Protein AF-A0A3N0XTC2-F1 (afdb_monomer)

pLDDT: mean 88.32, std 14.5, range [31.89, 98.81]

Sequence (341 aa):
MAGGERVAHLMRQLASAAFKAAIDFAKKGHFDVYVAVGGGSVIDTCKAADLYASHPEAEFLDFVNAPIGKGKPITATLKPLIAGIANRALKPTLGMVDPLHTLHMPSRVAANSGFDVLCHALESFTALPYNLRSPCPPNPINRPAYQGSNPISDVWARHALKIVAKFLKRAVCDAGDVEARSSMHLASVFAGIGFGNAGVHLCHGMSYPIAGNVKTHRAKGYNVEHPIVPHGLSVVLTSPAVFTFTANMCPERHLEAAQILGTDVRNVKKEDAGRVLADTLRSFLYDLEVEDGLSAIGYTKEDIPSLVKGTIPQERVTKLSPRAHTEEDLTALFAASMKLY

Foldseek 3Di:
DFQQVVLVLLCLQPDPPLLVVLLVCLLPPVDQEFEFDDDPSSQSSRLSNQQCSQVVPDDPQDCHDPPRGVVHDRDGQTHAYAGDDDDPSSHHPHYDQDLVSCLPQALQSLLLLLLVLLQLLLQLLLWADLVNDPDDPPDPVPQDQARAHDPQLNVLSLQLLLLSLVQSLVVSVHSPPSVSSSSSSVSSVSSCRNCSHHNGADLQLLLSLLFSVQDDFDDPRDPDPDHGDRSSLSSLLLVLLLLLVQQVLPLVSLLSSLVSNPDDCPPPDSNCSSVSSSVSSLVVCVSSVRQFFSVSSPDDLVCQLVSLVSSVVSCVHHSRRNDDDDSVSSSVSNVCSRGSD

Secondary structure (DSSP, 8-state):
--SHHHHHHHHHHS-HHHHHHHHHHHHHHT-S-EE--SSHHHHHHHHHHHHHHS-TT--TTSSSPTTTS------SPPPPEES--S-GGG--SB----GGGGTTS-HHHHHHHHHHHHHHHHHHHHS-BGGG-SSPPSSGGG--S---B-HHHHHHHHHHHHHHHHHHHHHHH-TT-HHHHHHHHHHHHHHHHHHHHH---HHHHHHHHHHHT-SS-B-TT---SS-B--HHHHHHTTHHHHHHHHGGGSHHHHHHHHHHTT---TT--GGGHHHHHHHHHHHHHHHTT--SHHHHTT--GGGHHHHHHHHTT-HHHHTT-SS---HHHHHHHHHHTS---

Nearest PDB structures (foldseek):
  3ox4-assembly2_C  TM=8.319E-01  e=1.041E-17  Zymomonas mobilis
  3bfj-assembly1_A  TM=8.621E-01  e=1.213E-16  Klebsiella pneumoniae
  7qnf-assembly1_AAA  TM=8.381E-01  e=5.085E-17  Escherichia coli str. K-12 substr. MG1655
  7qlq-assembly1_BBB  TM=8.303E-01  e=1.923E-16  Escherichia coli str. K-12 substr. MG1655
  7qni-assembly1_AAA  TM=7.431E-01  e=1.277E-16  Escherichia coli str. K-12 substr. MG1655

Structure (mmCIF, N/CA/C/O backbone):
data_AF-A0A3N0XTC2-F1
#
_entry.id   AF-A0A3N0XTC2-F1
#
loop_
_atom_site.group_PDB
_atom_site.id
_atom_site.type_symbol
_atom_site.label_atom_id
_atom_site.label_alt_id
_atom_site.label_comp_id
_atom_site.label_asym_id
_atom_site.label_entity_id
_atom_site.label_seq_id
_atom_site.pdbx_PDB_ins_code
_atom_site.Cartn_x
_atom_site.Cartn_y
_atom_site.Cartn_z
_atom_site.occupancy
_atom_site.B_iso_or_equiv
_atom_site.auth_seq_id
_atom_site.auth_comp_id
_atom_site.auth_asym_id
_atom_site.auth_atom_id
_atom_site.pdbx_PDB_model_num
ATOM 1 N N . MET A 1 1 ? 9.135 10.737 -13.048 1.00 32.22 1 MET A N 1
ATOM 2 C CA . MET A 1 1 ? 9.782 10.819 -11.719 1.00 32.22 1 MET A CA 1
ATOM 3 C C . MET A 1 1 ? 9.182 9.878 -10.652 1.00 32.22 1 MET A C 1
ATOM 5 O O . MET A 1 1 ? 9.319 10.172 -9.479 1.00 32.22 1 MET A O 1
ATOM 9 N N . ALA A 1 2 ? 8.532 8.750 -10.988 1.00 32.31 2 ALA A N 1
ATOM 10 C CA . ALA A 1 2 ? 7.788 7.948 -9.992 1.00 32.31 2 ALA A CA 1
ATOM 11 C C . ALA A 1 2 ? 8.485 6.645 -9.509 1.00 32.31 2 ALA A C 1
ATOM 13 O O . ALA A 1 2 ? 7.951 5.965 -8.637 1.00 32.31 2 ALA A O 1
ATOM 14 N N . GLY A 1 3 ? 9.669 6.305 -10.047 1.00 31.89 3 GLY A N 1
ATOM 15 C CA . GLY A 1 3 ? 10.319 5.001 -9.826 1.00 31.89 3 GLY A CA 1
ATOM 16 C C . GLY A 1 3 ? 11.465 4.994 -8.806 1.00 31.89 3 GLY A C 1
ATOM 17 O O . GLY A 1 3 ? 11.785 3.941 -8.276 1.00 31.89 3 GLY A O 1
ATOM 18 N N . GLY A 1 4 ? 12.068 6.146 -8.489 1.00 32.25 4 GLY A N 1
ATOM 19 C CA . GLY A 1 4 ? 13.319 6.204 -7.712 1.00 32.25 4 GLY A CA 1
ATOM 20 C C . GLY A 1 4 ? 13.200 5.856 -6.220 1.00 32.25 4 GLY A C 1
ATOM 21 O O . GLY A 1 4 ? 14.167 5.389 -5.630 1.00 32.25 4 GLY A O 1
ATOM 22 N N . GLU A 1 5 ? 12.031 6.044 -5.596 1.00 38.44 5 GLU A N 1
ATOM 23 C CA . GLU A 1 5 ? 11.844 5.830 -4.144 1.00 38.44 5 GLU A CA 1
ATOM 24 C C . GLU A 1 5 ? 11.330 4.437 -3.766 1.00 38.44 5 GLU A C 1
ATOM 26 O O . GLU A 1 5 ? 11.765 3.910 -2.744 1.00 38.44 5 GLU A O 1
ATOM 31 N N . ARG A 1 6 ? 10.476 3.800 -4.594 1.00 40.25 6 ARG A N 1
ATOM 32 C CA . ARG A 1 6 ? 10.192 2.357 -4.422 1.00 40.25 6 ARG A CA 1
ATOM 33 C C . ARG A 1 6 ? 11.493 1.576 -4.541 1.00 40.25 6 ARG A C 1
ATOM 35 O O . ARG A 1 6 ? 11.780 0.769 -3.670 1.00 40.25 6 ARG A O 1
ATOM 42 N N . VAL A 1 7 ? 12.335 1.940 -5.513 1.00 37.25 7 VAL A N 1
ATOM 43 C CA . VAL A 1 7 ? 13.697 1.417 -5.640 1.00 37.25 7 VAL A CA 1
ATOM 44 C C . VAL A 1 7 ? 14.509 1.693 -4.368 1.00 37.25 7 VAL A C 1
ATOM 46 O O . VAL A 1 7 ? 14.999 0.745 -3.785 1.00 37.25 7 VAL A O 1
ATOM 49 N N . ALA A 1 8 ? 14.587 2.919 -3.836 1.00 38.81 8 ALA A N 1
ATOM 50 C CA . ALA A 1 8 ? 15.372 3.212 -2.622 1.00 38.81 8 ALA A CA 1
ATOM 51 C C . ALA A 1 8 ? 14.984 2.397 -1.368 1.00 38.81 8 ALA A C 1
ATOM 53 O O . ALA A 1 8 ? 15.846 2.084 -0.544 1.00 38.81 8 ALA A O 1
ATOM 54 N N . HIS A 1 9 ? 13.697 2.079 -1.204 1.00 43.53 9 HIS A N 1
ATOM 55 C CA . HIS A 1 9 ? 13.206 1.274 -0.087 1.00 43.53 9 HIS A CA 1
ATOM 56 C C . HIS A 1 9 ? 13.390 -0.230 -0.335 1.00 43.53 9 HIS A C 1
ATOM 58 O O . HIS A 1 9 ? 13.896 -0.945 0.533 1.00 43.53 9 HIS A O 1
ATOM 64 N N . LEU A 1 10 ? 13.085 -0.693 -1.552 1.00 41.22 10 LEU A N 1
ATOM 65 C CA . LEU A 1 10 ? 13.326 -2.071 -1.970 1.00 41.22 10 LEU A CA 1
ATOM 66 C C . LEU A 1 10 ? 14.827 -2.413 -1.938 1.00 41.22 10 LEU A C 1
ATOM 68 O O . LEU A 1 10 ? 15.192 -3.514 -1.555 1.00 41.22 10 LEU A O 1
ATOM 72 N N . MET A 1 11 ? 15.701 -1.440 -2.212 1.00 41.16 11 MET A N 1
ATOM 73 C CA . MET A 1 11 ? 17.163 -1.540 -2.102 1.00 41.16 11 MET A CA 1
ATOM 74 C C . MET A 1 11 ? 17.660 -1.765 -0.663 1.00 41.16 11 MET A C 1
ATOM 76 O O . MET A 1 11 ? 18.790 -2.224 -0.482 1.00 41.16 11 MET A O 1
ATOM 80 N N . ARG A 1 12 ? 16.848 -1.451 0.362 1.00 43.34 12 ARG A N 1
ATOM 81 C CA . ARG A 1 12 ? 17.159 -1.749 1.774 1.00 43.34 12 ARG A CA 1
ATOM 82 C C . ARG A 1 12 ? 16.597 -3.094 2.229 1.00 43.34 12 ARG A C 1
ATOM 84 O O . ARG A 1 12 ? 17.280 -3.788 2.969 1.00 43.34 12 ARG A O 1
ATOM 91 N N . GLN A 1 13 ? 15.388 -3.460 1.795 1.00 43.06 13 GLN A N 1
ATOM 92 C CA . GLN A 1 13 ? 14.740 -4.714 2.210 1.00 43.06 13 GLN A CA 1
ATOM 93 C C . GLN A 1 13 ? 15.135 -5.935 1.368 1.00 43.06 13 GLN A C 1
ATOM 95 O O . GLN A 1 13 ? 15.165 -7.050 1.874 1.00 43.06 13 GLN A O 1
ATOM 100 N N . LEU A 1 14 ? 15.442 -5.738 0.088 1.00 41.81 14 LEU A N 1
ATOM 101 C CA . LEU A 1 14 ? 15.824 -6.780 -0.856 1.00 41.81 14 LEU A CA 1
ATOM 102 C C . LEU A 1 14 ? 17.132 -6.372 -1.527 1.00 41.81 14 LEU A C 1
ATOM 104 O O . LEU A 1 14 ? 17.170 -5.814 -2.617 1.00 41.81 14 LEU A O 1
ATOM 108 N N . ALA A 1 15 ? 18.212 -6.689 -0.816 1.00 52.22 15 ALA A N 1
ATOM 109 C CA . ALA A 1 15 ? 19.534 -6.950 -1.358 1.00 52.22 15 ALA A CA 1
ATOM 110 C C . ALA A 1 15 ? 20.074 -5.893 -2.339 1.00 52.22 15 ALA A C 1
ATOM 112 O O . ALA A 1 15 ? 19.990 -6.040 -3.561 1.00 52.22 15 ALA A O 1
ATOM 113 N N . SER A 1 16 ? 20.823 -4.925 -1.799 1.00 62.09 16 SER A N 1
ATOM 114 C CA . SER A 1 16 ? 21.813 -4.178 -2.587 1.00 62.09 16 SER A CA 1
ATOM 115 C C . SER A 1 16 ? 22.682 -5.118 -3.442 1.00 62.09 16 SER A C 1
ATOM 117 O O . SER A 1 16 ? 23.048 -4.758 -4.554 1.00 62.09 16 SER A O 1
ATOM 119 N N . ALA A 1 17 ? 22.935 -6.348 -2.976 1.00 68.81 17 ALA A N 1
ATOM 120 C CA . ALA A 1 17 ? 23.615 -7.399 -3.728 1.00 68.81 17 ALA A CA 1
ATOM 121 C C . ALA A 1 17 ? 22.805 -7.949 -4.919 1.00 68.81 17 ALA A C 1
ATOM 123 O O . ALA A 1 17 ? 23.367 -8.071 -5.999 1.00 68.81 17 ALA A O 1
ATOM 124 N N . ALA A 1 18 ? 21.508 -8.247 -4.770 1.00 77.69 18 ALA A N 1
ATOM 125 C CA . ALA A 1 18 ? 20.699 -8.801 -5.864 1.00 77.69 18 ALA A CA 1
ATOM 126 C C . ALA A 1 18 ? 20.434 -7.754 -6.951 1.00 77.69 18 ALA A C 1
ATOM 128 O O . ALA A 1 18 ? 20.540 -8.055 -8.137 1.00 77.69 18 ALA A O 1
ATOM 129 N N . PHE A 1 19 ? 20.166 -6.505 -6.551 1.00 79.19 19 PHE A N 1
ATOM 130 C CA . PHE A 1 19 ? 20.047 -5.390 -7.489 1.00 79.19 19 PHE A CA 1
ATOM 131 C C . PHE A 1 19 ? 21.343 -5.154 -8.259 1.00 79.19 19 PHE A C 1
ATOM 133 O O . PHE A 1 19 ? 21.307 -5.070 -9.483 1.00 79.19 19 PHE A O 1
ATOM 140 N N . LYS A 1 20 ? 22.487 -5.088 -7.565 1.00 83.62 20 LYS A N 1
ATOM 141 C CA . LYS A 1 20 ? 23.793 -4.935 -8.222 1.00 83.62 20 LYS A CA 1
ATOM 142 C C . LYS A 1 20 ? 24.103 -6.115 -9.137 1.00 83.62 20 LYS A C 1
ATOM 144 O O . LYS A 1 20 ? 24.459 -5.887 -10.281 1.00 83.62 20 LYS A O 1
ATOM 149 N N . ALA A 1 21 ? 23.869 -7.349 -8.692 1.00 89.19 21 ALA A N 1
ATOM 150 C CA . ALA A 1 21 ? 24.085 -8.538 -9.511 1.00 89.19 21 ALA A CA 1
ATOM 151 C C . ALA A 1 21 ? 23.231 -8.529 -10.790 1.00 89.19 21 ALA A C 1
ATOM 153 O O . ALA A 1 21 ? 23.744 -8.823 -11.867 1.00 89.19 21 ALA A O 1
ATOM 154 N N . ALA A 1 22 ? 21.952 -8.147 -10.695 1.00 91.00 22 ALA A N 1
ATOM 155 C CA . ALA A 1 22 ? 21.074 -8.023 -11.856 1.00 91.00 22 ALA A CA 1
ATOM 156 C C . ALA A 1 22 ? 21.531 -6.910 -12.813 1.00 91.00 22 ALA A C 1
ATOM 158 O O . ALA A 1 22 ? 21.536 -7.110 -14.027 1.00 91.00 22 ALA A O 1
ATOM 159 N N . ILE A 1 23 ? 21.953 -5.760 -12.277 1.00 89.94 23 ILE A N 1
ATOM 160 C CA . ILE A 1 23 ? 22.515 -4.651 -13.059 1.00 89.94 23 ILE A CA 1
ATOM 161 C C . ILE A 1 23 ? 23.805 -5.080 -13.765 1.00 89.94 23 ILE A C 1
ATOM 163 O O . ILE A 1 23 ? 23.942 -4.863 -14.965 1.00 89.94 23 ILE A O 1
ATOM 167 N N . ASP A 1 24 ? 24.733 -5.713 -13.050 1.00 91.12 24 ASP A N 1
ATOM 168 C CA . ASP A 1 24 ? 26.018 -6.156 -13.591 1.00 91.12 24 ASP A CA 1
ATOM 169 C C . ASP A 1 24 ? 25.827 -7.222 -14.673 1.00 91.12 24 ASP A C 1
ATOM 171 O O . ASP A 1 24 ? 26.495 -7.191 -15.708 1.00 91.12 24 ASP A O 1
ATOM 175 N N . PHE A 1 25 ? 24.889 -8.147 -14.461 1.00 93.69 25 PHE A N 1
ATOM 176 C CA . PHE A 1 25 ? 24.485 -9.126 -15.465 1.00 93.69 25 PHE A CA 1
ATOM 177 C C . PHE A 1 25 ? 23.913 -8.441 -16.714 1.00 93.69 25 PHE A C 1
ATOM 179 O O . PHE A 1 25 ? 24.347 -8.727 -17.830 1.00 93.69 25 PHE A O 1
ATOM 186 N N . ALA A 1 26 ? 22.993 -7.490 -16.533 1.00 93.56 26 ALA A N 1
ATOM 187 C CA . ALA A 1 26 ? 22.368 -6.754 -17.627 1.00 93.56 26 ALA A CA 1
ATOM 188 C C . ALA A 1 26 ? 23.363 -5.900 -18.425 1.00 93.56 26 ALA A C 1
ATOM 190 O O . ALA A 1 26 ? 23.298 -5.894 -19.653 1.00 93.56 26 ALA A O 1
ATOM 191 N N . LYS A 1 27 ? 24.314 -5.236 -17.751 1.00 90.75 27 LYS A N 1
ATOM 192 C CA . LYS A 1 27 ? 25.390 -4.462 -18.393 1.00 90.75 27 LYS A CA 1
ATOM 193 C C . LYS A 1 27 ? 26.288 -5.339 -19.273 1.00 90.75 27 LYS A C 1
ATOM 195 O O . LYS A 1 27 ? 26.705 -4.888 -20.333 1.00 90.75 27 LYS A O 1
ATOM 200 N N . LYS A 1 28 ? 26.577 -6.578 -18.854 1.00 91.44 28 LYS A N 1
ATOM 201 C CA . LYS A 1 28 ? 27.445 -7.518 -19.593 1.00 91.44 28 LYS A CA 1
ATOM 202 C C . LYS A 1 28 ? 26.745 -8.216 -20.758 1.00 91.44 28 LYS A C 1
ATOM 204 O O . LYS A 1 28 ? 27.401 -8.574 -21.729 1.00 91.44 28 LYS A O 1
ATOM 209 N N . GLY A 1 29 ? 25.444 -8.468 -20.634 1.00 88.50 29 GLY A N 1
ATOM 210 C CA . GLY A 1 29 ? 24.711 -9.317 -21.574 1.00 88.50 29 GLY A CA 1
ATOM 211 C C . GLY A 1 29 ? 24.232 -8.630 -22.853 1.00 88.50 29 GLY A C 1
ATOM 212 O O . GLY A 1 29 ? 23.814 -9.333 -23.764 1.00 88.50 29 GLY A O 1
ATOM 213 N N . HIS A 1 30 ? 24.284 -7.293 -22.932 1.00 84.56 30 HIS A N 1
ATOM 214 C CA . HIS A 1 30 ? 23.822 -6.508 -24.090 1.00 84.56 30 HIS A CA 1
ATOM 215 C C . HIS A 1 30 ? 22.430 -6.929 -24.607 1.00 84.56 30 HIS A C 1
ATOM 217 O O . HIS A 1 30 ? 22.230 -7.123 -25.802 1.00 84.56 30 HIS A O 1
ATOM 223 N N . PHE A 1 31 ? 21.465 -7.090 -23.699 1.00 93.31 31 PHE A N 1
ATOM 224 C CA . PHE A 1 31 ? 20.130 -7.584 -24.034 1.00 93.31 31 PHE A CA 1
ATOM 225 C C . PHE A 1 31 ? 19.293 -6.571 -24.830 1.00 93.31 31 PHE A C 1
ATOM 227 O O . PHE A 1 31 ? 19.326 -5.364 -24.575 1.00 93.31 31 PHE A O 1
ATOM 234 N N . ASP A 1 32 ? 18.474 -7.083 -25.750 1.00 91.88 32 ASP A N 1
ATOM 235 C CA . ASP A 1 32 ? 17.548 -6.273 -26.550 1.00 91.88 32 ASP A CA 1
ATOM 236 C C . ASP A 1 32 ? 16.182 -6.071 -25.884 1.00 91.88 32 ASP A C 1
ATOM 238 O O . ASP A 1 32 ? 15.500 -5.090 -26.175 1.00 91.88 32 ASP A O 1
ATOM 242 N N . VAL A 1 33 ? 15.774 -6.989 -25.001 1.00 89.75 33 VAL A N 1
ATOM 243 C CA . VAL A 1 33 ? 14.467 -6.997 -24.325 1.00 89.75 33 VAL A CA 1
ATOM 244 C C . VAL A 1 33 ? 14.617 -7.529 -22.901 1.00 89.75 33 VAL A C 1
ATOM 246 O O . VAL A 1 33 ? 15.387 -8.457 -22.652 1.00 89.75 33 VAL A O 1
ATOM 249 N N . TYR A 1 34 ? 13.826 -6.977 -21.980 1.00 90.38 34 TYR A N 1
ATOM 250 C CA . TYR A 1 34 ? 13.737 -7.416 -20.590 1.00 90.38 34 TYR A CA 1
ATOM 251 C C . TYR A 1 34 ? 12.332 -7.948 -20.267 1.00 90.38 34 TYR A C 1
ATOM 253 O O . TYR A 1 34 ? 11.316 -7.358 -20.647 1.00 90.38 34 TYR A O 1
ATOM 261 N N . VAL A 1 35 ? 12.261 -9.057 -19.526 1.00 87.88 35 VAL A N 1
ATOM 262 C CA . VAL A 1 35 ? 10.999 -9.683 -19.105 1.00 87.88 35 VAL A CA 1
ATOM 263 C C . VAL A 1 35 ? 11.033 -9.918 -17.599 1.00 87.88 35 VAL A C 1
ATOM 265 O O . VAL A 1 35 ? 11.883 -10.655 -17.102 1.00 87.88 35 VAL A O 1
ATOM 268 N N . ALA A 1 36 ? 10.103 -9.300 -16.869 1.00 87.50 36 ALA A N 1
ATOM 269 C CA . ALA A 1 36 ? 9.961 -9.502 -15.433 1.00 87.50 36 ALA A CA 1
ATOM 270 C C . ALA A 1 36 ? 8.821 -10.485 -15.138 1.00 87.50 36 ALA A C 1
ATOM 272 O O . ALA A 1 36 ? 7.655 -10.175 -15.377 1.00 87.50 36 ALA A O 1
ATOM 273 N N . VAL A 1 37 ? 9.154 -11.647 -14.571 1.00 86.38 37 VAL A N 1
ATOM 274 C CA . VAL A 1 37 ? 8.177 -12.674 -14.175 1.00 86.38 37 VAL A CA 1
ATOM 275 C C . VAL A 1 37 ? 8.174 -12.808 -12.656 1.00 86.38 37 VAL A C 1
ATOM 277 O O . VAL A 1 37 ? 9.060 -13.428 -12.073 1.00 86.38 37 VAL A O 1
ATOM 280 N N . GLY A 1 38 ? 7.195 -12.193 -11.995 1.00 84.31 38 GLY A N 1
ATOM 281 C CA . GLY A 1 38 ? 7.057 -12.241 -10.541 1.00 84.31 38 GLY A CA 1
ATOM 282 C C . GLY A 1 38 ? 6.301 -11.044 -9.971 1.00 84.31 38 GLY A C 1
ATOM 283 O O . GLY A 1 38 ? 5.650 -10.296 -10.696 1.00 84.31 38 GLY A O 1
ATOM 284 N N . GLY A 1 39 ? 6.387 -10.870 -8.650 1.00 81.44 39 GLY A N 1
ATOM 285 C CA . GLY A 1 39 ? 5.780 -9.738 -7.945 1.00 81.44 39 GLY A CA 1
ATOM 286 C C . GLY A 1 39 ? 6.550 -8.421 -8.113 1.00 81.44 39 GLY A C 1
ATOM 287 O O . GLY A 1 39 ? 7.538 -8.339 -8.845 1.00 81.44 39 GLY A O 1
ATOM 288 N N . GLY A 1 40 ? 6.124 -7.394 -7.368 1.00 80.88 40 GLY A N 1
ATOM 289 C CA . GLY A 1 40 ? 6.688 -6.039 -7.442 1.00 80.88 40 GLY A CA 1
ATOM 290 C C . GLY A 1 40 ? 8.213 -5.990 -7.330 1.00 80.88 40 GLY A C 1
ATOM 291 O O . GLY A 1 40 ? 8.850 -5.294 -8.111 1.00 80.88 40 GLY A O 1
ATOM 292 N N . SER A 1 41 ? 8.809 -6.805 -6.456 1.00 81.31 41 SER A N 1
ATOM 293 C CA . SER A 1 41 ? 10.261 -6.820 -6.279 1.00 81.31 41 SER A CA 1
ATOM 294 C C . SER A 1 41 ? 11.031 -7.266 -7.521 1.00 81.31 41 SER A C 1
ATOM 296 O O . SER A 1 41 ? 11.992 -6.611 -7.909 1.00 81.31 41 SER A O 1
ATOM 298 N N . VAL A 1 42 ? 10.594 -8.351 -8.172 1.00 85.69 42 VAL A N 1
ATOM 299 C CA . VAL A 1 42 ? 11.215 -8.848 -9.416 1.00 85.69 42 VAL A CA 1
ATOM 300 C C . VAL A 1 42 ? 11.106 -7.791 -10.506 1.00 85.69 42 VAL A C 1
ATOM 302 O O . VAL A 1 42 ? 12.058 -7.522 -11.238 1.00 85.69 42 VAL A O 1
ATOM 305 N N . ILE A 1 43 ? 9.933 -7.169 -10.580 1.00 84.62 43 ILE A N 1
ATOM 306 C CA . ILE A 1 43 ? 9.634 -6.126 -11.541 1.00 84.62 43 ILE A CA 1
ATOM 307 C C . ILE A 1 43 ? 10.542 -4.903 -11.325 1.00 84.62 43 ILE A C 1
ATOM 309 O O . ILE A 1 43 ? 11.188 -4.471 -12.279 1.00 84.62 43 ILE A O 1
ATOM 313 N N . ASP A 1 44 ? 10.656 -4.386 -10.100 1.00 82.12 44 ASP A N 1
ATOM 314 C CA . ASP A 1 44 ? 11.541 -3.267 -9.739 1.00 82.12 44 ASP A CA 1
ATOM 315 C C . ASP A 1 44 ? 13.023 -3.589 -10.017 1.00 82.12 44 ASP A C 1
ATOM 317 O O . ASP A 1 44 ? 13.744 -2.749 -10.564 1.00 82.12 44 ASP A O 1
ATOM 321 N N . THR A 1 45 ? 13.486 -4.806 -9.702 1.00 87.31 45 THR A N 1
ATOM 322 C CA . THR A 1 45 ? 14.859 -5.250 -10.003 1.00 87.31 45 THR A CA 1
ATOM 323 C C . THR A 1 45 ? 15.133 -5.278 -11.502 1.00 87.31 45 THR A C 1
ATOM 325 O O . THR A 1 45 ? 16.156 -4.757 -11.944 1.00 87.31 45 THR A O 1
ATOM 328 N N . CYS A 1 46 ? 14.210 -5.819 -12.297 1.00 89.06 46 CYS A N 1
ATOM 329 C CA . CYS A 1 46 ? 14.342 -5.865 -13.752 1.00 89.06 46 CYS A CA 1
ATOM 330 C C . CYS A 1 46 ? 14.418 -4.453 -14.360 1.00 89.06 46 CYS A C 1
ATOM 332 O O . CYS A 1 46 ? 15.237 -4.190 -15.237 1.00 89.06 46 CYS A O 1
ATOM 334 N N . LYS A 1 47 ? 13.642 -3.505 -13.820 1.00 82.75 47 LYS A N 1
ATOM 335 C CA . LYS A 1 47 ? 13.687 -2.095 -14.243 1.00 82.75 47 LYS A CA 1
ATOM 336 C C . LYS A 1 47 ? 15.010 -1.432 -13.938 1.00 82.75 47 LYS A C 1
ATOM 338 O O . LYS A 1 47 ? 15.505 -0.665 -14.753 1.00 82.75 47 LYS A O 1
ATOM 343 N N . ALA A 1 48 ? 15.548 -1.673 -12.745 1.00 86.00 48 ALA A N 1
ATOM 344 C CA . ALA A 1 48 ? 16.852 -1.143 -12.390 1.00 86.00 48 ALA A CA 1
ATOM 345 C C . ALA A 1 48 ? 17.928 -1.731 -13.309 1.00 86.00 48 ALA A C 1
ATOM 347 O O . ALA A 1 48 ? 18.762 -0.984 -13.809 1.00 86.00 48 ALA A O 1
ATOM 348 N N . ALA A 1 49 ? 17.871 -3.033 -13.592 1.00 90.69 49 ALA A N 1
ATOM 349 C CA . ALA A 1 49 ? 18.798 -3.683 -14.507 1.00 90.69 49 ALA A CA 1
ATOM 350 C C . ALA A 1 49 ? 18.790 -3.035 -15.906 1.00 90.69 49 ALA A C 1
ATOM 352 O O . ALA A 1 49 ? 19.850 -2.651 -16.392 1.00 90.69 49 ALA A O 1
ATOM 353 N N . ASP A 1 50 ? 17.613 -2.819 -16.503 1.00 91.00 50 ASP A N 1
ATOM 354 C CA . ASP A 1 50 ? 17.453 -2.109 -17.785 1.00 91.00 50 ASP A CA 1
ATOM 355 C C . ASP A 1 50 ? 17.922 -0.642 -17.710 1.00 91.00 50 ASP A C 1
ATOM 357 O O . ASP A 1 50 ? 18.720 -0.183 -18.531 1.00 91.00 50 ASP A O 1
ATOM 361 N N . LEU A 1 51 ? 17.513 0.087 -16.665 1.00 89.19 51 LEU A N 1
ATOM 362 C CA . LEU A 1 51 ? 17.901 1.483 -16.453 1.00 89.19 51 LEU A CA 1
ATOM 363 C C . LEU A 1 51 ? 19.423 1.659 -16.422 1.00 89.19 51 LEU A C 1
ATOM 365 O O . LEU A 1 51 ? 19.951 2.543 -17.098 1.00 89.19 51 LEU A O 1
ATOM 369 N N . TYR A 1 52 ? 20.121 0.827 -15.651 1.00 89.44 52 TYR A N 1
ATOM 370 C CA . TYR A 1 52 ? 21.571 0.904 -15.501 1.00 89.44 52 TYR A CA 1
ATOM 371 C C . TYR A 1 52 ? 22.333 0.278 -16.672 1.00 89.44 52 TYR A C 1
ATOM 373 O O . TYR A 1 52 ? 23.435 0.732 -16.967 1.00 89.44 52 TYR A O 1
ATOM 381 N N . ALA A 1 53 ? 21.770 -0.707 -17.376 1.00 91.19 53 ALA A N 1
ATOM 382 C CA . ALA A 1 53 ? 22.340 -1.193 -18.633 1.00 91.19 53 ALA A CA 1
ATOM 383 C C . ALA A 1 53 ? 22.272 -0.125 -19.738 1.00 91.19 53 ALA A C 1
ATOM 385 O O . ALA A 1 53 ? 23.206 0.018 -20.522 1.00 91.19 53 ALA A O 1
ATOM 386 N N . SER A 1 54 ? 21.211 0.685 -19.738 1.00 89.19 54 SER A N 1
ATOM 387 C CA . SER A 1 54 ? 21.038 1.820 -20.654 1.00 89.19 54 SER A CA 1
ATOM 388 C C . SER A 1 54 ? 21.859 3.061 -20.262 1.00 89.19 54 SER A C 1
ATOM 390 O O . SER A 1 54 ? 21.966 4.000 -21.048 1.00 89.19 54 SER A O 1
ATOM 392 N N . HIS A 1 55 ? 22.447 3.077 -19.059 1.00 90.44 55 HIS A N 1
ATOM 393 C CA . HIS A 1 55 ? 23.325 4.142 -18.561 1.00 90.44 55 HIS A CA 1
ATOM 394 C C . HIS A 1 55 ? 24.574 3.524 -17.904 1.00 90.44 55 HIS A C 1
ATOM 396 O O . HIS A 1 55 ? 24.692 3.533 -16.675 1.00 90.44 55 HIS A O 1
ATOM 402 N N . PRO A 1 56 ? 25.512 2.963 -18.690 1.00 86.12 56 PRO A N 1
ATOM 403 C CA . PRO A 1 56 ? 26.630 2.181 -18.158 1.00 86.12 56 PRO A CA 1
ATOM 404 C C . PRO A 1 56 ? 27.523 2.975 -17.194 1.00 86.12 56 PRO A C 1
ATOM 406 O O . PRO A 1 56 ? 27.987 2.403 -16.207 1.00 86.12 56 PRO A O 1
ATOM 409 N N . GLU A 1 57 ? 27.655 4.285 -17.419 1.00 88.94 57 GLU A N 1
ATOM 410 C CA . GLU A 1 57 ? 28.431 5.226 -16.595 1.00 88.94 57 GLU A CA 1
ATOM 411 C C . GLU A 1 57 ? 27.695 5.715 -15.332 1.00 88.94 57 GLU A C 1
ATOM 413 O O . GLU A 1 57 ? 28.245 6.482 -14.544 1.00 88.94 57 GLU A O 1
ATOM 418 N N . ALA A 1 58 ? 26.421 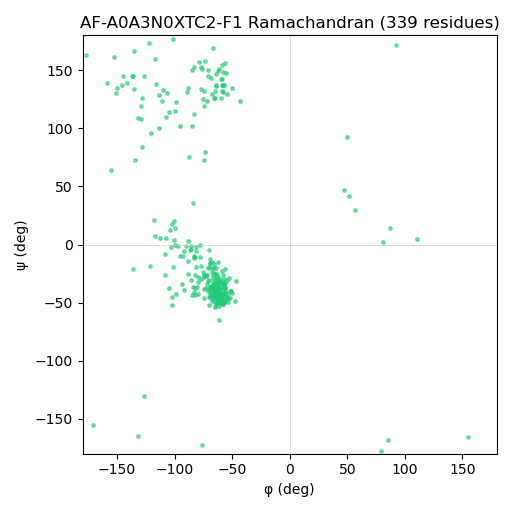5.351 -15.146 1.00 85.94 58 ALA A N 1
ATOM 419 C CA 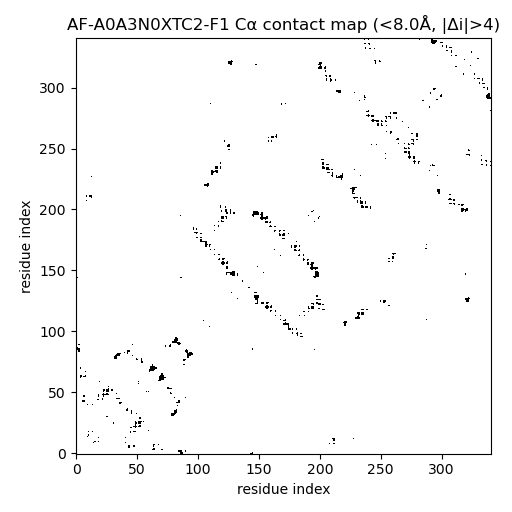. ALA A 1 58 ? 25.650 5.808 -13.996 1.00 85.94 58 ALA A CA 1
ATOM 420 C C . ALA A 1 58 ? 26.024 5.036 -12.726 1.00 85.94 58 ALA A C 1
ATOM 422 O O . ALA A 1 58 ? 26.045 3.801 -12.698 1.00 85.94 58 ALA A O 1
ATOM 423 N N . GLU A 1 59 ? 26.216 5.787 -11.643 1.00 85.81 59 GLU A N 1
ATOM 424 C CA . GLU A 1 59 ? 26.439 5.241 -10.307 1.00 85.81 59 GLU A CA 1
ATOM 425 C C . GLU A 1 59 ? 25.130 4.731 -9.695 1.00 85.81 59 GLU A C 1
ATOM 427 O O . GLU A 1 59 ? 24.046 5.268 -9.929 1.00 85.81 59 GLU A O 1
ATOM 432 N N . PHE A 1 60 ? 25.216 3.731 -8.821 1.00 80.94 60 PHE A N 1
ATOM 433 C CA . PHE A 1 60 ? 24.052 3.030 -8.261 1.00 80.94 60 PHE A CA 1
ATOM 434 C C . PHE A 1 60 ? 23.013 3.913 -7.539 1.00 80.94 60 PHE A C 1
ATOM 436 O O . PHE A 1 60 ? 21.864 3.517 -7.383 1.00 80.94 60 PHE A O 1
ATOM 443 N N . LEU A 1 61 ? 23.386 5.115 -7.095 1.00 81.19 61 LEU A N 1
ATOM 444 C CA . LEU A 1 61 ? 22.474 6.066 -6.445 1.00 81.19 61 LEU A CA 1
ATOM 445 C C . LEU A 1 61 ? 22.118 7.270 -7.331 1.00 81.19 61 LEU A C 1
ATOM 447 O O . LEU A 1 61 ? 21.445 8.193 -6.873 1.00 81.19 61 LEU A O 1
ATOM 451 N N . ASP A 1 62 ? 22.546 7.284 -8.595 1.00 81.06 62 ASP A N 1
ATOM 452 C CA . ASP A 1 62 ? 22.341 8.421 -9.494 1.00 81.06 62 ASP A CA 1
ATOM 453 C C . ASP A 1 62 ? 20.857 8.705 -9.749 1.00 81.06 62 ASP A C 1
ATOM 455 O O . ASP A 1 62 ? 20.445 9.859 -9.675 1.00 81.06 62 ASP A O 1
ATOM 459 N N . PHE A 1 63 ? 20.046 7.671 -9.991 1.00 80.06 63 PHE A N 1
ATOM 460 C CA . PHE A 1 63 ? 18.614 7.815 -10.297 1.00 80.06 63 PHE A CA 1
ATOM 461 C C . PHE A 1 63 ? 17.701 7.740 -9.067 1.00 80.06 63 PHE A C 1
ATOM 463 O O . PHE A 1 63 ? 16.488 7.933 -9.176 1.00 80.06 63 PHE A O 1
ATOM 470 N N . VAL A 1 64 ? 18.263 7.448 -7.893 1.00 71.06 64 VAL A N 1
ATOM 471 C CA . VAL A 1 64 ? 17.519 7.445 -6.631 1.00 71.06 64 VAL A CA 1
ATOM 472 C C . VAL A 1 64 ? 17.265 8.893 -6.216 1.00 71.06 64 VAL A C 1
ATOM 474 O O . VAL A 1 64 ? 18.181 9.710 -6.252 1.00 71.06 64 VAL A O 1
ATOM 477 N N . ASN A 1 65 ? 16.030 9.233 -5.839 1.00 61.78 65 ASN A N 1
ATOM 478 C CA . ASN A 1 65 ? 15.690 10.602 -5.440 1.00 61.78 65 ASN A CA 1
ATOM 479 C C . ASN A 1 65 ? 16.480 11.039 -4.194 1.00 61.78 65 ASN A C 1
ATOM 481 O O . ASN A 1 65 ? 16.789 10.232 -3.309 1.00 61.78 65 ASN A O 1
ATOM 485 N N . ALA A 1 66 ? 16.755 12.340 -4.100 1.00 54.59 66 ALA A N 1
ATOM 486 C CA . ALA A 1 66 ? 17.209 12.954 -2.858 1.00 54.59 66 ALA A CA 1
ATOM 487 C C . ALA A 1 66 ? 16.171 12.722 -1.733 1.00 54.59 66 ALA A C 1
ATOM 489 O O . ALA A 1 66 ? 14.978 12.631 -2.027 1.00 54.59 66 ALA A O 1
ATOM 490 N N . PRO A 1 67 ? 16.589 12.612 -0.458 1.00 49.41 67 PRO A N 1
ATOM 491 C CA . PRO A 1 67 ? 17.951 12.814 0.049 1.00 49.41 67 PRO A CA 1
ATOM 492 C C . PRO A 1 67 ? 18.857 11.572 -0.039 1.00 49.41 67 PRO A C 1
ATOM 494 O O . PRO A 1 67 ? 20.010 11.633 0.370 1.00 49.41 67 PRO A O 1
ATOM 497 N N . ILE A 1 68 ? 18.352 10.436 -0.533 1.00 62.78 68 ILE A N 1
ATOM 498 C CA . ILE A 1 68 ? 19.092 9.162 -0.541 1.00 62.78 68 ILE A CA 1
ATOM 499 C C . ILE A 1 68 ? 20.055 9.073 -1.735 1.00 62.78 68 ILE A C 1
ATOM 501 O O . ILE A 1 68 ? 21.145 8.521 -1.605 1.00 62.78 68 ILE A O 1
ATOM 505 N N . GLY A 1 69 ? 19.658 9.596 -2.895 1.00 69.69 69 GLY A N 1
ATOM 506 C CA . GLY A 1 69 ? 20.471 9.612 -4.109 1.00 69.69 69 GLY A CA 1
ATOM 507 C C . GLY A 1 69 ? 20.515 10.981 -4.780 1.00 69.69 69 GLY A C 1
ATOM 508 O O . GLY A 1 69 ? 20.170 11.997 -4.178 1.00 69.69 69 GLY A O 1
ATOM 509 N N . LYS A 1 70 ? 20.968 11.009 -6.038 1.00 76.12 70 LYS A N 1
ATOM 510 C CA . LYS A 1 70 ? 21.216 12.258 -6.782 1.00 76.12 70 LYS A CA 1
ATOM 511 C C . LYS A 1 70 ? 20.030 12.735 -7.626 1.00 76.12 70 LYS A C 1
ATOM 513 O O . LYS A 1 70 ? 20.082 13.843 -8.149 1.00 76.12 70 LYS A O 1
ATOM 518 N N . GLY A 1 71 ? 18.984 11.921 -7.785 1.00 71.94 71 GLY A N 1
ATOM 519 C CA . GLY A 1 71 ? 17.777 12.262 -8.542 1.00 71.94 71 GLY A CA 1
ATOM 520 C C . GLY A 1 71 ? 18.036 12.668 -9.997 1.00 71.94 71 GLY A C 1
ATOM 521 O O . GLY A 1 71 ? 17.300 13.497 -10.534 1.00 71.94 71 GLY A O 1
ATOM 522 N N . LYS A 1 72 ? 19.091 12.135 -10.631 1.00 79.12 72 LYS A N 1
ATOM 523 C CA . LYS A 1 72 ? 19.462 12.490 -12.004 1.00 79.12 72 LYS A CA 1
ATOM 524 C C . LYS A 1 72 ? 18.316 12.164 -12.975 1.00 79.12 72 LYS A C 1
ATOM 526 O O . LYS A 1 72 ? 17.642 11.141 -12.815 1.00 79.12 72 LYS A O 1
ATOM 531 N N . PRO A 1 73 ? 18.089 13.004 -14.000 1.00 76.19 73 PRO A N 1
ATOM 532 C CA . PRO A 1 73 ? 17.110 12.703 -15.032 1.00 76.19 73 PRO A CA 1
ATOM 533 C C . PRO A 1 73 ? 17.522 11.454 -15.822 1.00 76.19 73 PRO A C 1
ATOM 535 O O . PRO A 1 73 ? 18.704 11.206 -16.044 1.00 76.19 73 PRO A O 1
ATOM 538 N N . ILE A 1 74 ? 16.528 10.686 -16.268 1.00 81.69 74 ILE A N 1
ATOM 539 C CA . ILE A 1 74 ? 16.726 9.563 -17.192 1.00 81.69 74 ILE A CA 1
ATOM 540 C C . ILE A 1 74 ? 16.777 10.158 -18.599 1.00 81.69 74 ILE A C 1
ATOM 542 O O . ILE A 1 74 ? 15.773 10.707 -19.056 1.00 81.69 74 ILE A O 1
ATOM 546 N N . THR A 1 75 ? 17.941 10.102 -19.244 1.00 82.12 75 THR A N 1
ATOM 547 C CA . THR A 1 75 ? 18.188 10.751 -20.543 1.00 82.12 75 THR A CA 1
ATOM 548 C C . THR A 1 75 ? 18.300 9.760 -21.694 1.00 82.12 75 THR A C 1
ATOM 550 O O . THR A 1 75 ? 17.997 10.128 -22.827 1.00 82.12 75 THR A O 1
ATOM 553 N N . ALA A 1 76 ? 18.692 8.511 -21.429 1.00 82.88 76 ALA A N 1
ATOM 554 C CA . ALA A 1 76 ? 18.724 7.467 -22.444 1.00 82.88 76 ALA A CA 1
ATOM 555 C C . ALA A 1 76 ? 17.347 6.820 -22.644 1.00 82.88 76 ALA A C 1
ATOM 557 O O . ALA A 1 76 ? 16.517 6.752 -21.732 1.00 82.88 76 ALA A O 1
ATOM 558 N N . THR A 1 77 ? 17.129 6.308 -23.856 1.00 82.38 77 THR A N 1
ATOM 559 C CA . THR A 1 77 ? 15.976 5.456 -24.161 1.00 82.38 77 THR A CA 1
ATOM 560 C C . THR A 1 77 ? 16.222 4.074 -23.574 1.00 82.38 77 THR A C 1
ATOM 562 O O . THR A 1 77 ? 17.250 3.464 -23.859 1.00 82.38 77 THR A O 1
ATOM 565 N N . LEU A 1 78 ? 15.286 3.600 -22.756 1.00 84.88 78 LEU A N 1
ATOM 566 C CA . LEU A 1 78 ? 15.352 2.270 -22.156 1.00 84.88 78 LEU A CA 1
ATOM 567 C C . LEU A 1 78 ? 14.918 1.195 -23.151 1.00 84.88 78 LEU A C 1
ATOM 569 O O . LEU A 1 78 ? 14.202 1.483 -24.118 1.00 84.88 78 LEU A O 1
ATOM 573 N N . LYS A 1 79 ? 15.356 -0.043 -22.921 1.00 86.06 79 LYS A N 1
ATOM 574 C CA . LYS A 1 79 ? 14.977 -1.169 -23.774 1.00 86.06 79 LYS A CA 1
ATOM 575 C C . LYS A 1 79 ? 13.519 -1.574 -23.509 1.00 86.06 79 LYS A C 1
ATOM 577 O O . LYS A 1 79 ? 12.964 -1.267 -22.454 1.00 86.06 79 LYS A O 1
ATOM 582 N N . PRO A 1 80 ? 12.850 -2.246 -24.463 1.00 82.31 80 PRO A N 1
ATOM 583 C CA . PRO A 1 80 ? 11.517 -2.783 -24.231 1.00 82.31 80 PRO A CA 1
ATOM 584 C C . PRO A 1 80 ? 11.481 -3.680 -22.990 1.00 82.31 80 PRO A C 1
ATOM 586 O O . PRO A 1 80 ? 12.278 -4.610 -22.849 1.00 82.31 80 PRO A O 1
ATOM 589 N N . LEU A 1 81 ? 10.520 -3.405 -22.109 1.00 78.56 81 LEU A N 1
ATOM 590 C CA . LEU A 1 81 ? 10.326 -4.126 -20.857 1.00 78.56 81 LEU A CA 1
ATOM 591 C C . LEU A 1 81 ? 8.871 -4.582 -20.734 1.00 78.56 81 LEU A C 1
ATOM 593 O O . LEU A 1 81 ? 7.945 -3.764 -20.762 1.00 78.56 81 LEU A O 1
ATOM 597 N N . ILE A 1 82 ? 8.681 -5.880 -20.510 1.00 70.38 82 ILE A N 1
ATOM 598 C CA . ILE A 1 82 ? 7.389 -6.474 -20.147 1.00 70.38 82 ILE A CA 1
ATOM 599 C C . ILE A 1 82 ? 7.348 -6.594 -18.619 1.00 70.38 82 ILE A C 1
ATOM 601 O O . ILE A 1 82 ? 8.023 -7.451 -18.047 1.00 70.38 82 ILE A O 1
ATOM 605 N N . ALA A 1 83 ? 6.637 -5.676 -17.955 1.00 62.78 83 ALA A N 1
ATOM 606 C CA . ALA A 1 83 ? 6.562 -5.563 -16.489 1.00 62.78 83 ALA A CA 1
ATOM 607 C C . ALA A 1 83 ? 5.479 -4.538 -16.059 1.00 62.78 83 ALA A C 1
ATOM 609 O O . ALA A 1 83 ? 4.578 -4.253 -16.830 1.00 62.78 83 ALA A O 1
ATOM 610 N N . GLY A 1 84 ? 5.561 -3.922 -14.868 1.00 41.72 84 GLY A N 1
ATOM 611 C CA . GLY A 1 84 ? 4.682 -2.832 -14.381 1.00 41.72 84 GLY A CA 1
ATOM 612 C C . GLY A 1 84 ? 5.392 -1.887 -13.396 1.00 41.72 84 GLY A C 1
ATOM 613 O O . GLY A 1 84 ? 6.072 -2.375 -12.533 1.00 41.72 84 GLY A O 1
ATOM 614 N N . ILE A 1 85 ? 5.365 -0.546 -13.531 1.00 37.62 85 ILE A N 1
ATOM 615 C CA . ILE A 1 85 ? 5.669 0.480 -12.472 1.00 37.62 85 ILE A CA 1
ATOM 616 C C . ILE A 1 85 ? 5.452 1.897 -13.028 1.00 37.62 85 ILE A C 1
ATOM 618 O O . ILE A 1 85 ? 5.463 2.132 -14.238 1.00 37.62 85 ILE A O 1
ATOM 622 N N . ALA A 1 86 ? 5.354 2.850 -12.100 1.00 44.94 86 ALA A N 1
ATOM 623 C CA . ALA A 1 86 ? 5.272 4.277 -12.312 1.00 44.94 86 ALA A CA 1
ATOM 624 C C . ALA A 1 86 ? 6.661 4.938 -12.464 1.00 44.94 86 ALA A C 1
ATOM 626 O O . ALA A 1 86 ? 7.351 5.221 -11.507 1.00 44.94 86 ALA A O 1
ATOM 627 N N . ASN A 1 87 ? 7.075 5.256 -13.681 1.00 50.47 87 ASN A N 1
ATOM 628 C CA . ASN A 1 87 ? 7.806 6.465 -14.101 1.00 50.47 87 ASN A CA 1
ATOM 629 C C . ASN A 1 87 ? 7.514 6.535 -15.596 1.00 50.47 87 ASN A C 1
ATOM 631 O O . ASN A 1 87 ? 7.527 5.483 -16.211 1.00 50.47 87 ASN A O 1
ATOM 635 N N . ARG A 1 88 ? 7.245 7.698 -16.204 1.00 58.94 88 ARG A N 1
ATOM 636 C CA . ARG A 1 88 ? 6.902 7.733 -17.639 1.00 58.94 88 ARG A CA 1
ATOM 637 C C . ARG A 1 88 ? 7.940 6.996 -18.498 1.00 58.94 88 ARG A C 1
ATOM 639 O O . ARG A 1 88 ? 7.534 6.233 -19.357 1.00 58.94 88 ARG A O 1
ATOM 646 N N . ALA A 1 89 ? 9.226 7.149 -18.175 1.00 55.47 89 ALA A N 1
ATOM 647 C CA . ALA A 1 89 ? 10.326 6.449 -18.842 1.00 55.47 89 ALA A CA 1
ATOM 648 C C . ALA A 1 89 ? 10.470 4.962 -18.457 1.00 55.47 89 ALA A C 1
ATOM 650 O O . ALA A 1 89 ? 11.017 4.201 -19.232 1.00 55.47 89 ALA A O 1
ATOM 651 N N . LEU A 1 90 ? 9.976 4.543 -17.284 1.00 65.56 90 LEU A N 1
ATOM 652 C CA . LEU A 1 90 ? 10.024 3.149 -16.808 1.00 65.56 90 LEU A CA 1
ATOM 653 C C . LEU A 1 90 ? 8.662 2.456 -16.940 1.00 65.56 90 LEU A C 1
ATOM 655 O O . LEU A 1 90 ? 8.432 1.424 -16.303 1.00 65.56 90 LEU A O 1
ATOM 659 N N . LYS A 1 91 ? 7.706 3.048 -17.667 1.00 69.50 91 LYS A N 1
ATOM 660 C CA . LYS A 1 91 ? 6.437 2.378 -17.922 1.00 69.50 91 LYS A CA 1
ATOM 661 C C . LYS A 1 91 ? 6.752 1.187 -18.824 1.00 69.50 91 LYS A C 1
ATOM 663 O O . LYS A 1 91 ? 7.445 1.370 -19.820 1.00 69.50 91 LYS A O 1
ATOM 668 N N . PRO A 1 92 ? 6.284 -0.012 -18.461 1.00 68.62 92 PRO A N 1
ATOM 669 C CA . PRO A 1 92 ? 6.460 -1.167 -19.326 1.00 68.62 92 PRO A CA 1
ATOM 670 C C . PRO A 1 92 ? 5.812 -0.913 -20.689 1.00 68.62 92 PRO A C 1
ATOM 672 O O . PRO A 1 92 ? 4.836 -0.163 -20.793 1.00 68.62 92 PRO A O 1
ATOM 675 N N . THR A 1 93 ? 6.312 -1.593 -21.712 1.00 77.44 93 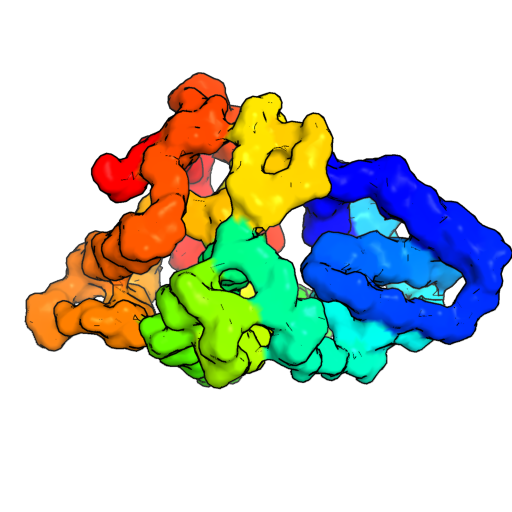THR A N 1
ATOM 676 C CA . THR A 1 93 ? 5.668 -1.627 -23.028 1.00 77.44 93 THR A CA 1
ATOM 677 C C . THR A 1 93 ? 4.360 -2.419 -22.969 1.00 77.44 93 THR A C 1
ATOM 679 O O . THR A 1 93 ? 3.377 -2.039 -23.597 1.00 77.44 93 THR A O 1
ATOM 682 N N . LEU A 1 94 ? 4.336 -3.496 -22.177 1.00 78.06 94 LEU A N 1
ATOM 683 C CA . LEU A 1 94 ? 3.194 -4.390 -22.003 1.00 78.06 94 LEU A CA 1
ATOM 684 C C . LEU A 1 94 ? 3.147 -4.909 -20.560 1.00 78.06 94 LEU A C 1
ATOM 686 O O . LEU A 1 94 ? 4.177 -5.285 -20.001 1.00 78.06 94 LEU A O 1
ATOM 690 N N . GLY A 1 95 ? 1.948 -4.951 -19.977 1.00 80.56 95 GLY A N 1
ATOM 691 C CA . GLY A 1 95 ? 1.668 -5.668 -18.735 1.00 80.56 95 GLY A CA 1
ATOM 692 C C . GLY A 1 95 ? 0.769 -6.866 -19.026 1.00 80.56 95 GLY A C 1
ATOM 693 O O . GLY A 1 95 ? -0.310 -6.690 -19.589 1.00 80.56 95 GLY A O 1
ATOM 694 N N . MET A 1 96 ? 1.209 -8.067 -18.654 1.00 82.19 96 MET A N 1
ATOM 695 C CA . MET A 1 96 ? 0.414 -9.292 -18.756 1.00 82.19 96 MET A CA 1
ATOM 696 C C . MET A 1 96 ? -0.033 -9.716 -17.362 1.00 82.19 96 MET A C 1
ATOM 698 O O . MET A 1 96 ? 0.780 -9.781 -16.442 1.00 82.19 96 MET A O 1
ATOM 702 N N . VAL A 1 97 ? -1.324 -9.995 -17.212 1.00 84.50 97 VAL A N 1
ATOM 703 C CA . VAL A 1 97 ? -1.906 -10.460 -15.952 1.00 84.50 97 VAL A CA 1
ATOM 704 C C . VAL A 1 97 ? -2.534 -11.813 -16.209 1.00 84.50 97 VAL A C 1
ATOM 706 O O . VAL A 1 97 ? -3.654 -11.903 -16.704 1.00 84.50 97 VAL A O 1
ATOM 709 N N . ASP A 1 98 ? -1.767 -12.853 -15.906 1.00 85.94 98 ASP A N 1
ATOM 710 C CA . ASP A 1 98 ? -2.210 -14.235 -16.002 1.00 85.94 98 ASP A CA 1
ATOM 711 C C . ASP A 1 98 ? -2.426 -14.797 -14.588 1.00 85.94 98 ASP A C 1
ATOM 713 O O . ASP A 1 98 ? -1.456 -15.000 -13.849 1.00 85.94 98 ASP A O 1
ATOM 717 N N . PRO A 1 99 ? -3.682 -15.042 -14.181 1.00 78.62 99 PRO A N 1
ATOM 718 C CA . PRO A 1 99 ? -3.984 -15.540 -12.847 1.00 78.62 99 PRO A CA 1
ATOM 719 C C . PRO A 1 99 ? -3.530 -16.988 -12.617 1.00 78.62 99 PRO A C 1
ATOM 721 O O . PRO A 1 99 ? -3.429 -17.408 -11.465 1.00 78.62 99 PRO A O 1
ATOM 724 N N . LEU A 1 100 ? -3.218 -17.753 -13.672 1.00 84.81 100 LEU A N 1
ATOM 725 C CA . LEU A 1 100 ? -2.742 -19.132 -13.540 1.00 84.81 100 LEU A CA 1
ATOM 726 C C . LEU A 1 100 ? -1.321 -19.194 -12.963 1.00 84.81 100 LEU A C 1
ATOM 728 O O . LEU A 1 100 ? -0.991 -20.111 -12.210 1.00 84.81 100 LEU A O 1
ATOM 732 N N . HIS A 1 101 ? -0.498 -18.178 -13.237 1.00 82.50 101 HIS A N 1
ATOM 733 C CA . HIS A 1 101 ? 0.892 -18.105 -12.773 1.00 82.50 101 HIS A CA 1
ATOM 734 C C . HIS A 1 101 ? 1.029 -17.929 -11.255 1.00 82.50 101 HIS A C 1
ATOM 736 O O . HIS A 1 101 ? 2.102 -18.151 -10.695 1.00 82.50 101 HIS A O 1
ATOM 742 N N . THR A 1 102 ? -0.046 -17.555 -10.565 1.00 78.69 102 THR A N 1
ATOM 743 C CA . THR A 1 102 ? -0.035 -17.279 -9.126 1.00 78.69 102 THR A CA 1
ATOM 744 C C . THR A 1 102 ? -0.916 -18.233 -8.329 1.00 78.69 102 THR A C 1
ATOM 746 O O . THR A 1 102 ? -1.050 -18.060 -7.119 1.00 78.69 102 THR A O 1
ATOM 749 N N . LEU A 1 103 ? -1.484 -19.280 -8.941 1.00 80.88 103 LEU A N 1
ATOM 750 C CA . LEU A 1 103 ? -2.283 -20.282 -8.216 1.00 80.88 103 LEU A CA 1
ATOM 751 C C . LEU A 1 103 ? -1.481 -20.969 -7.101 1.00 80.88 103 LEU A C 1
ATOM 753 O O . LEU A 1 103 ? -2.008 -21.219 -6.024 1.00 80.88 103 LEU A O 1
ATOM 757 N N . HIS A 1 104 ? -0.176 -21.155 -7.304 1.00 82.31 104 HIS A N 1
ATOM 758 C CA . HIS A 1 104 ? 0.731 -21.755 -6.319 1.00 82.31 104 HIS A CA 1
ATOM 759 C C . HIS A 1 104 ? 1.220 -20.775 -5.236 1.00 82.31 104 HIS A C 1
ATOM 761 O O . HIS A 1 104 ? 1.988 -21.162 -4.356 1.00 82.31 104 HIS A O 1
ATOM 767 N N . MET A 1 105 ? 0.827 -19.495 -5.294 1.00 86.75 105 MET A N 1
ATOM 768 C CA . MET A 1 105 ? 1.249 -18.501 -4.305 1.00 86.75 105 MET A CA 1
ATOM 769 C C . MET A 1 105 ? 0.653 -18.848 -2.926 1.00 86.75 105 MET A C 1
ATOM 771 O O . MET A 1 105 ? -0.578 -18.938 -2.821 1.00 86.75 105 MET A O 1
ATOM 775 N N . PRO A 1 106 ? 1.483 -18.968 -1.865 1.00 91.56 106 PRO A N 1
ATOM 776 C CA . PRO A 1 106 ? 1.018 -19.305 -0.522 1.00 91.56 106 PRO A CA 1
ATOM 777 C C . PRO A 1 106 ? -0.061 -18.348 -0.011 1.00 91.56 106 PRO A C 1
ATOM 779 O O . PRO A 1 106 ? -0.018 -17.147 -0.285 1.00 91.56 106 PRO A O 1
ATOM 782 N N . SER A 1 107 ? -0.985 -18.865 0.804 1.00 93.31 107 SER A N 1
ATOM 783 C CA . SER A 1 107 ? -2.116 -18.104 1.362 1.00 93.31 107 SER A CA 1
ATOM 784 C C . SER A 1 107 ? -1.686 -16.782 2.018 1.00 93.31 107 SER A C 1
ATOM 786 O O . SER A 1 107 ? -2.272 -15.738 1.751 1.00 93.31 107 SER A O 1
ATOM 788 N N . ARG A 1 108 ? -0.583 -16.768 2.779 1.00 93.88 108 ARG A N 1
ATOM 789 C CA . ARG A 1 108 ? -0.079 -15.534 3.408 1.00 93.88 108 ARG A CA 1
ATOM 790 C C . ARG A 1 108 ? 0.519 -14.523 2.439 1.00 93.88 108 ARG A C 1
ATOM 792 O O . ARG A 1 108 ? 0.371 -13.325 2.654 1.00 93.88 108 ARG A O 1
ATOM 799 N N . VAL A 1 109 ? 1.123 -14.974 1.343 1.00 92.62 109 VAL A N 1
ATOM 800 C CA . VAL A 1 109 ? 1.569 -14.066 0.278 1.00 92.62 109 VAL A CA 1
ATOM 801 C C . VAL A 1 109 ? 0.352 -13.464 -0.437 1.00 92.62 109 VAL A C 1
ATOM 803 O O . VAL A 1 109 ? 0.343 -12.270 -0.743 1.00 92.62 109 VAL A O 1
ATOM 806 N N . ALA A 1 110 ? -0.712 -14.252 -0.621 1.00 94.12 110 ALA A N 1
ATOM 807 C CA . ALA A 1 110 ? -1.990 -13.784 -1.156 1.00 94.12 110 ALA A CA 1
ATOM 808 C C . ALA A 1 110 ? -2.673 -12.757 -0.244 1.00 94.12 110 ALA A C 1
ATOM 810 O O . ALA A 1 110 ? -3.141 -11.729 -0.722 1.00 94.12 110 ALA A O 1
ATOM 811 N N . ALA A 1 111 ? -2.682 -13.008 1.067 1.00 95.88 111 ALA A N 1
ATOM 812 C CA . ALA A 1 111 ? -3.246 -12.095 2.053 1.00 95.88 111 ALA A CA 1
ATOM 813 C C . ALA A 1 111 ? -2.502 -10.759 2.037 1.00 95.88 111 ALA A C 1
ATOM 815 O O . ALA A 1 111 ? -3.112 -9.720 1.811 1.00 95.88 111 ALA A O 1
ATOM 816 N N . ASN A 1 112 ? -1.171 -10.793 2.154 1.00 95.38 112 ASN A N 1
ATOM 817 C CA . ASN A 1 112 ? -0.353 -9.584 2.179 1.00 95.38 112 ASN A CA 1
ATOM 818 C C . ASN A 1 112 ? -0.461 -8.781 0.880 1.00 95.38 112 ASN A C 1
ATOM 820 O O . ASN A 1 112 ? -0.653 -7.572 0.925 1.00 95.38 112 ASN A O 1
ATOM 824 N N . SER A 1 113 ? -0.396 -9.428 -0.285 1.00 93.50 113 SER A N 1
ATOM 825 C CA . SER A 1 113 ? -0.625 -8.721 -1.555 1.00 93.50 113 SER A CA 1
ATOM 826 C C . SER A 1 113 ? -2.050 -8.162 -1.660 1.00 93.50 113 SER A C 1
ATOM 828 O O . SER A 1 113 ? -2.239 -7.050 -2.144 1.00 93.50 113 SER A O 1
ATOM 830 N N . GLY A 1 114 ? -3.054 -8.872 -1.147 1.00 96.56 114 GLY A N 1
ATOM 831 C CA . GLY A 1 114 ? -4.431 -8.396 -1.076 1.00 96.56 114 GLY A CA 1
ATOM 832 C C . GLY A 1 114 ? -4.634 -7.196 -0.146 1.00 96.56 114 GLY A C 1
ATOM 833 O O . GLY A 1 114 ? -5.377 -6.280 -0.497 1.00 96.56 114 GLY A O 1
ATOM 834 N N . PHE A 1 115 ? -3.947 -7.153 0.998 1.00 97.94 115 PHE A N 1
ATOM 835 C CA . PHE A 1 115 ? -3.956 -5.999 1.902 1.00 97.94 115 PHE A CA 1
ATOM 836 C C . PHE A 1 11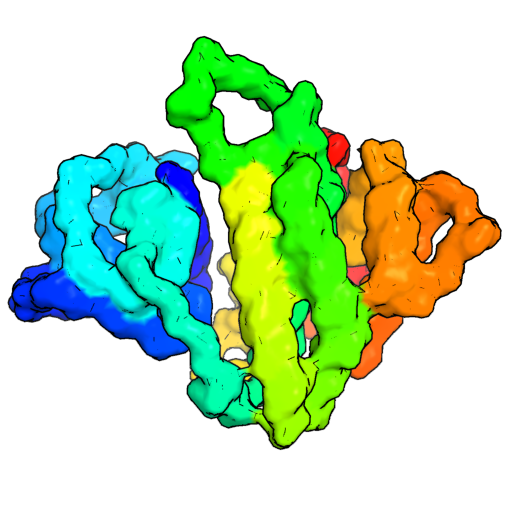5 ? -3.346 -4.761 1.254 1.00 97.94 115 PHE A C 1
ATOM 838 O O . PHE A 1 115 ? -3.876 -3.662 1.398 1.00 97.94 115 PHE A O 1
ATOM 845 N N . ASP A 1 116 ? -2.281 -4.948 0.476 1.00 97.38 116 ASP A N 1
ATOM 846 C CA . ASP A 1 116 ? -1.693 -3.875 -0.317 1.00 97.38 116 ASP A CA 1
ATOM 847 C C . ASP A 1 116 ? -2.707 -3.327 -1.341 1.00 97.38 116 ASP A C 1
ATOM 849 O O . ASP A 1 116 ? -2.887 -2.118 -1.467 1.00 97.38 116 ASP A O 1
ATOM 853 N N . VAL A 1 117 ? -3.461 -4.196 -2.027 1.00 97.75 117 VAL A N 1
ATOM 854 C CA . VAL A 1 117 ? -4.546 -3.781 -2.942 1.00 97.75 117 VAL A CA 1
ATOM 855 C C . VAL A 1 117 ? -5.661 -3.029 -2.206 1.00 97.75 117 VAL A C 1
ATOM 857 O O . VAL A 1 117 ? -6.119 -1.992 -2.693 1.00 97.75 117 VAL A O 1
ATOM 860 N N . LEU A 1 118 ? -6.080 -3.514 -1.032 1.00 98.56 118 LEU A N 1
ATOM 861 C CA . LEU A 1 118 ? -7.078 -2.857 -0.182 1.00 98.56 118 LEU A CA 1
ATOM 862 C C . LEU A 1 118 ? -6.632 -1.438 0.196 1.00 98.56 118 LEU A C 1
ATOM 864 O O . LEU A 1 118 ? -7.374 -0.481 -0.024 1.00 98.56 118 LEU A O 1
ATOM 868 N N . CYS A 1 119 ? -5.412 -1.287 0.713 1.00 98.50 119 CYS A N 1
ATOM 869 C CA . CYS A 1 119 ? -4.878 0.009 1.120 1.00 98.50 119 CYS A CA 1
ATOM 870 C C . CYS A 1 119 ? -4.619 0.936 -0.071 1.00 98.50 119 CYS A C 1
ATOM 872 O O . CYS A 1 119 ? -4.943 2.116 0.022 1.00 98.50 119 CYS A O 1
ATOM 874 N N . HIS A 1 120 ? -4.134 0.434 -1.213 1.00 98.44 120 HIS A N 1
ATOM 875 C CA . HIS A 1 120 ? -4.047 1.234 -2.440 1.00 98.44 120 HIS A CA 1
ATOM 876 C C . HIS A 1 120 ? -5.411 1.826 -2.815 1.00 98.44 120 HIS A C 1
ATOM 878 O O . HIS A 1 120 ? -5.505 3.015 -3.126 1.00 98.44 120 HIS A O 1
ATOM 884 N N . ALA A 1 121 ? -6.472 1.016 -2.785 1.00 98.50 121 ALA A N 1
ATOM 885 C CA . ALA A 1 121 ? -7.809 1.463 -3.147 1.00 98.50 121 ALA A CA 1
ATOM 886 C C . ALA A 1 121 ? -8.389 2.450 -2.118 1.00 98.50 121 ALA A C 1
ATOM 888 O O . ALA A 1 121 ? -8.904 3.492 -2.512 1.00 98.50 121 ALA A O 1
ATOM 889 N N . LEU A 1 122 ? -8.247 2.179 -0.816 1.00 98.62 122 LEU A N 1
ATOM 890 C CA . LEU A 1 122 ? -8.716 3.090 0.231 1.00 98.62 122 LEU A CA 1
ATOM 891 C C . LEU A 1 122 ? -7.962 4.416 0.215 1.00 98.62 122 LEU A C 1
ATOM 893 O O . LEU A 1 122 ? -8.590 5.461 0.101 1.00 98.62 122 LEU A O 1
ATOM 897 N N . GLU A 1 123 ? -6.629 4.388 0.264 1.00 98.62 123 GLU A N 1
ATOM 898 C CA . GLU A 1 123 ? -5.832 5.612 0.344 1.00 98.62 123 GLU A CA 1
ATOM 899 C C . GLU A 1 123 ? -5.944 6.460 -0.919 1.00 98.62 123 GLU A C 1
ATOM 901 O O . GLU A 1 123 ? -5.936 7.681 -0.825 1.00 98.62 123 GLU A O 1
ATOM 906 N N . SER A 1 124 ? -6.080 5.849 -2.101 1.00 97.31 124 SER A N 1
ATOM 907 C CA . SER A 1 124 ? -6.334 6.612 -3.331 1.00 97.31 124 SER A CA 1
ATOM 908 C C . SER A 1 124 ? -7.718 7.254 -3.337 1.00 97.31 124 SER A C 1
ATOM 910 O O . SER A 1 124 ? -7.867 8.387 -3.799 1.00 97.31 124 SER A O 1
ATOM 912 N N . PHE A 1 125 ? -8.719 6.560 -2.790 1.00 98.50 125 PHE A N 1
ATOM 913 C CA . PHE A 1 125 ? -10.074 7.074 -2.671 1.00 98.50 125 PHE A CA 1
ATOM 914 C C . PHE A 1 125 ? -10.186 8.177 -1.615 1.00 98.50 125 PHE A C 1
ATOM 916 O O . PHE A 1 125 ? -10.934 9.128 -1.808 1.00 98.50 125 PHE A O 1
ATOM 923 N N . THR A 1 126 ? -9.428 8.115 -0.525 1.00 98.25 126 THR A N 1
ATOM 924 C CA . THR A 1 126 ? -9.455 9.119 0.552 1.00 98.25 126 THR A CA 1
ATOM 925 C C . THR A 1 126 ? -8.309 10.125 0.477 1.00 98.25 126 THR A C 1
ATOM 927 O O . THR A 1 126 ? -8.194 10.973 1.357 1.00 98.25 126 THR A O 1
ATOM 930 N N . ALA A 1 127 ? -7.461 10.066 -0.554 1.00 97.69 127 ALA A N 1
ATOM 931 C CA . ALA A 1 127 ? -6.361 11.006 -0.749 1.00 97.69 127 ALA A CA 1
ATOM 932 C C . ALA A 1 127 ? -6.845 12.458 -0.788 1.00 97.69 127 ALA A C 1
ATOM 934 O O . ALA A 1 127 ? -7.986 12.743 -1.170 1.00 97.69 127 ALA A O 1
ATOM 935 N N . LEU A 1 128 ? -5.930 13.379 -0.470 1.00 96.62 128 LEU A N 1
ATOM 936 C CA . LEU A 1 128 ? -6.117 14.817 -0.646 1.00 96.62 128 LEU A CA 1
ATOM 937 C C . LEU A 1 128 ? -6.762 15.091 -2.016 1.00 96.62 128 LEU A C 1
ATOM 939 O O . LEU A 1 128 ? -6.210 14.648 -3.026 1.00 96.62 128 LEU A O 1
ATOM 943 N N . PRO A 1 129 ? -7.911 15.783 -2.085 1.00 96.00 129 PRO A N 1
ATOM 944 C CA . PRO A 1 129 ? -8.554 16.087 -3.356 1.00 96.00 129 PRO A CA 1
ATOM 945 C C . PRO A 1 129 ? -7.629 16.851 -4.301 1.00 96.00 129 PRO A C 1
ATOM 947 O O . PRO A 1 129 ? -6.938 17.788 -3.894 1.00 96.00 129 PRO A O 1
ATOM 950 N N . TYR A 1 130 ? -7.627 16.473 -5.580 1.00 93.12 130 TYR A N 1
ATOM 951 C CA . TYR A 1 130 ? -6.682 17.012 -6.565 1.00 93.12 130 TYR A CA 1
ATOM 952 C C . TYR A 1 130 ? -6.717 18.540 -6.713 1.00 93.12 130 TYR A C 1
ATOM 954 O O . TYR A 1 130 ? -5.703 19.163 -7.024 1.00 93.12 130 TYR A O 1
ATOM 962 N N . ASN A 1 131 ? -7.878 19.149 -6.476 1.00 92.19 131 ASN A N 1
ATOM 963 C CA . ASN A 1 131 ? -8.108 20.590 -6.538 1.00 92.19 131 ASN A CA 1
ATOM 964 C C . ASN A 1 131 ? -7.682 21.341 -5.263 1.00 92.19 131 ASN A C 1
ATOM 966 O O . ASN A 1 131 ? -7.637 22.566 -5.281 1.00 92.19 131 ASN A O 1
ATOM 970 N N . LEU A 1 132 ? -7.373 20.630 -4.174 1.00 92.12 132 LEU A N 1
ATOM 971 C CA . LEU A 1 132 ? -6.859 21.197 -2.920 1.00 92.12 132 LEU A CA 1
ATOM 972 C C . LEU A 1 132 ? -5.337 21.061 -2.796 1.00 92.12 132 LEU A C 1
ATOM 974 O O . LEU A 1 132 ? -4.738 21.484 -1.809 1.00 92.12 132 LEU A O 1
ATOM 978 N N . ARG A 1 133 ? -4.692 20.465 -3.801 1.00 87.44 133 ARG A N 1
ATOM 979 C CA . ARG A 1 133 ? -3.252 20.257 -3.809 1.00 87.44 133 ARG A CA 1
ATOM 980 C C . ARG A 1 133 ? -2.518 21.578 -4.027 1.00 87.44 133 ARG A C 1
ATOM 982 O O . ARG A 1 133 ? -2.707 22.249 -5.039 1.00 87.44 133 ARG A O 1
ATOM 989 N N . SER A 1 134 ? -1.636 21.910 -3.090 1.00 84.44 134 SER A N 1
ATOM 990 C CA . SER A 1 134 ? -0.858 23.148 -3.085 1.00 84.44 134 SER A CA 1
ATOM 991 C C . SER A 1 134 ? 0.647 22.856 -2.957 1.00 84.44 134 SER A C 1
ATOM 993 O O . SER A 1 134 ? 1.015 21.892 -2.280 1.00 84.44 134 SER A O 1
ATOM 995 N N . PRO A 1 135 ? 1.528 23.650 -3.594 1.00 86.12 135 PRO A N 1
ATOM 996 C CA . PRO A 1 135 ? 1.207 24.702 -4.559 1.00 86.12 135 PRO A CA 1
ATOM 997 C C . PRO A 1 135 ? 0.717 24.130 -5.896 1.00 86.12 135 PRO A C 1
ATOM 999 O O . PRO A 1 135 ? 1.122 23.043 -6.321 1.00 86.12 135 PRO A O 1
ATOM 1002 N N . CYS A 1 136 ? -0.140 24.889 -6.584 1.00 83.69 136 CYS A N 1
ATOM 1003 C CA . CYS A 1 136 ? -0.486 24.590 -7.970 1.00 83.69 136 CYS A CA 1
ATOM 1004 C C . CYS A 1 136 ? 0.774 24.766 -8.839 1.00 83.69 136 CYS A C 1
ATOM 1006 O O . CYS A 1 136 ? 1.401 25.827 -8.777 1.00 83.69 136 CYS A O 1
ATOM 1008 N N . PRO A 1 137 ? 1.186 23.761 -9.633 1.00 85.19 137 PRO A N 1
ATOM 1009 C CA . PRO A 1 137 ? 2.347 23.914 -10.494 1.00 85.19 137 PRO A CA 1
ATOM 1010 C C . PRO A 1 137 ? 2.080 25.003 -11.549 1.00 85.19 137 PRO A C 1
ATOM 1012 O O . PRO A 1 137 ? 1.016 24.989 -12.170 1.00 85.19 137 PRO A O 1
ATOM 1015 N N . PRO A 1 138 ? 3.047 25.900 -11.824 1.00 87.00 138 PRO A N 1
ATOM 1016 C CA . PRO A 1 138 ? 2.861 27.015 -12.760 1.00 87.00 138 PRO A CA 1
ATOM 1017 C C . PRO A 1 138 ? 2.659 26.557 -14.213 1.00 87.00 138 PRO A C 1
ATOM 1019 O O . PRO A 1 138 ? 2.190 27.320 -15.049 1.00 87.00 138 PRO A O 1
ATOM 1022 N N . ASN A 1 139 ? 3.010 25.306 -14.523 1.00 87.50 139 ASN A N 1
ATOM 1023 C CA . ASN A 1 139 ? 2.797 24.686 -15.823 1.00 87.50 139 ASN A CA 1
ATOM 1024 C C . ASN A 1 139 ? 2.237 23.261 -15.628 1.00 87.50 139 ASN A C 1
ATOM 1026 O O . ASN A 1 139 ? 2.804 22.505 -14.830 1.00 87.50 139 ASN A O 1
ATOM 1030 N N . PRO A 1 140 ? 1.179 22.849 -16.359 1.00 84.56 140 PRO A N 1
ATOM 1031 C CA . PRO A 1 140 ? 0.637 21.490 -16.301 1.00 84.56 140 PRO A CA 1
ATOM 10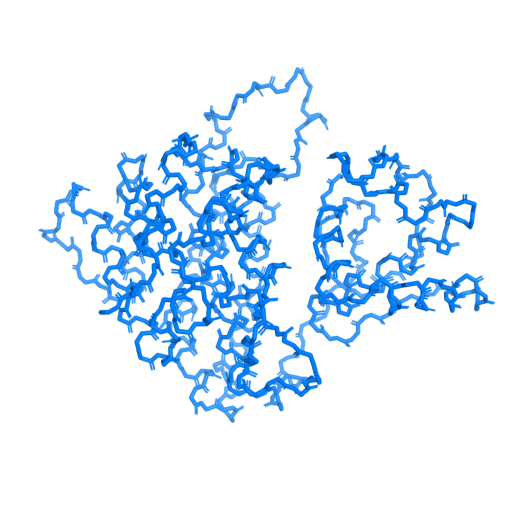32 C C . PRO A 1 140 ? 1.666 20.371 -16.519 1.00 84.56 140 PRO A C 1
ATOM 1034 O O . PRO A 1 140 ? 1.495 19.287 -15.962 1.00 84.56 140 PRO A O 1
ATOM 1037 N N . ILE A 1 141 ? 2.745 20.618 -17.273 1.00 83.06 141 ILE A N 1
ATOM 1038 C CA . ILE A 1 141 ? 3.821 19.637 -17.494 1.00 83.06 141 ILE A CA 1
ATOM 1039 C C . ILE A 1 141 ? 4.579 19.287 -16.206 1.00 83.06 141 ILE A C 1
ATOM 1041 O O . ILE A 1 141 ? 5.101 18.182 -16.076 1.00 83.06 141 ILE A O 1
ATOM 1045 N N . ASN A 1 142 ? 4.576 20.201 -15.232 1.00 82.31 142 ASN A N 1
ATOM 1046 C CA . ASN A 1 142 ? 5.244 20.048 -13.942 1.00 82.31 142 ASN A CA 1
ATOM 1047 C C . ASN A 1 142 ? 4.350 19.365 -12.898 1.00 82.31 142 ASN A C 1
ATOM 1049 O O . ASN A 1 142 ? 4.752 19.215 -11.742 1.00 82.31 142 ASN A O 1
ATOM 1053 N N . ARG A 1 143 ? 3.132 18.944 -13.270 1.00 82.94 143 ARG A N 1
ATOM 1054 C CA . ARG A 1 143 ? 2.290 18.133 -12.389 1.00 82.94 143 ARG A CA 1
ATOM 1055 C C . ARG A 1 143 ? 3.026 16.831 -12.055 1.00 82.94 143 ARG A C 1
ATOM 1057 O O . ARG A 1 143 ? 3.447 16.112 -12.965 1.00 82.94 143 ARG A O 1
ATOM 1064 N N . PRO A 1 144 ? 3.188 16.496 -10.766 1.00 80.25 144 PRO A N 1
ATOM 1065 C CA . PRO A 1 144 ? 3.815 15.239 -10.388 1.00 80.25 144 PRO A CA 1
ATOM 1066 C C . PRO A 1 144 ? 2.946 14.051 -10.793 1.00 80.25 144 PRO A C 1
ATOM 1068 O O . PRO A 1 144 ? 1.792 14.196 -11.184 1.00 80.25 144 PRO A O 1
ATOM 1071 N N . ALA A 1 145 ? 3.509 12.850 -10.697 1.00 78.38 145 ALA A N 1
ATOM 1072 C CA . ALA A 1 145 ? 2.828 11.643 -11.156 1.00 78.38 145 ALA A CA 1
ATOM 1073 C C . ALA A 1 145 ? 1.466 11.419 -10.476 1.00 78.38 145 ALA A C 1
ATOM 1075 O O . ALA A 1 145 ? 0.533 10.990 -11.142 1.00 78.38 145 ALA A O 1
ATOM 1076 N N . TYR A 1 146 ? 1.359 11.749 -9.188 1.00 88.19 146 TYR A N 1
ATOM 1077 C CA . TYR A 1 146 ? 0.140 11.593 -8.401 1.00 88.19 146 TYR A CA 1
ATOM 1078 C C . TYR A 1 146 ? -0.456 12.951 -8.078 1.00 88.19 146 TYR A C 1
ATOM 1080 O O . TYR A 1 146 ? 0.265 13.869 -7.675 1.00 88.19 146 TYR A O 1
ATOM 1088 N N . GLN A 1 147 ? -1.760 13.076 -8.291 1.00 89.69 147 GLN A N 1
ATOM 1089 C CA . GLN A 1 147 ? -2.465 14.349 -8.194 1.00 89.69 147 GLN A CA 1
ATOM 1090 C C . GLN A 1 147 ? -3.374 14.453 -6.977 1.00 89.69 147 GLN A C 1
ATOM 1092 O O . GLN A 1 147 ? -3.835 15.553 -6.712 1.00 89.69 147 GLN A O 1
ATOM 1097 N N . GLY A 1 148 ? -3.587 13.376 -6.223 1.00 94.25 148 GLY A N 1
ATOM 1098 C CA . GLY A 1 148 ? -4.649 13.309 -5.226 1.00 94.25 148 GLY A CA 1
ATOM 1099 C C . GLY A 1 148 ? -5.943 12.722 -5.794 1.00 94.25 148 GLY A C 1
ATOM 1100 O O . GLY A 1 148 ? -6.057 12.478 -7.004 1.00 94.25 148 GLY A O 1
ATOM 1101 N N . SER A 1 149 ? -6.914 12.466 -4.920 1.00 96.94 149 SER A N 1
ATOM 1102 C CA . SER A 1 149 ? -8.176 11.830 -5.310 1.00 96.94 149 SER A CA 1
ATOM 1103 C C . SER A 1 149 ? -8.897 12.657 -6.378 1.00 96.94 149 SER A C 1
ATOM 1105 O O . SER A 1 149 ? -8.907 13.889 -6.332 1.00 96.94 149 SER A O 1
ATOM 1107 N N . ASN A 1 150 ? -9.437 11.989 -7.398 1.00 95.44 150 ASN A N 1
ATOM 1108 C CA . ASN A 1 150 ? -10.082 12.617 -8.549 1.00 95.44 150 ASN A CA 1
ATOM 1109 C C . ASN A 1 150 ? -11.145 11.686 -9.170 1.00 95.44 150 ASN A C 1
ATOM 1111 O O . ASN A 1 150 ? -11.092 10.473 -8.967 1.00 95.44 150 ASN A O 1
ATOM 1115 N N . PRO A 1 151 ? -12.089 12.209 -9.978 1.00 96.06 151 PRO A N 1
ATOM 1116 C CA . PRO A 1 151 ? -13.189 11.400 -10.507 1.00 96.06 151 PRO A CA 1
ATOM 1117 C C . PRO A 1 151 ? -12.750 10.159 -11.297 1.00 96.06 151 PRO A C 1
ATOM 1119 O O . PRO A 1 151 ? -13.432 9.140 -11.252 1.00 96.06 151 PRO A O 1
ATOM 1122 N N . ILE A 1 152 ? -11.606 10.217 -11.989 1.00 94.94 152 ILE A N 1
ATOM 1123 C CA . ILE A 1 152 ? -11.082 9.080 -12.753 1.00 94.94 152 ILE A CA 1
ATOM 1124 C C . ILE A 1 152 ? -10.492 8.022 -11.820 1.00 94.94 152 ILE A C 1
ATOM 1126 O O . ILE A 1 152 ? -10.799 6.842 -11.976 1.00 94.94 152 ILE A O 1
ATOM 1130 N N . SER A 1 153 ? -9.676 8.413 -10.835 1.00 96.19 153 SER A N 1
ATOM 1131 C CA . SER A 1 153 ? -9.135 7.458 -9.860 1.00 96.19 153 SER A CA 1
ATOM 1132 C C . SER A 1 153 ? -10.236 6.798 -9.038 1.00 96.19 153 SER A C 1
ATOM 1134 O O . SER A 1 153 ? -10.146 5.606 -8.756 1.00 96.19 153 SER A O 1
ATOM 1136 N N . ASP A 1 154 ? -11.284 7.550 -8.694 1.00 97.88 154 ASP A N 1
ATOM 1137 C CA . ASP A 1 154 ? -12.369 7.081 -7.833 1.00 97.88 154 ASP A CA 1
ATOM 1138 C C . ASP A 1 154 ? -13.175 5.939 -8.474 1.00 97.88 154 ASP A C 1
ATOM 1140 O O . ASP A 1 154 ? -13.633 5.045 -7.762 1.00 97.88 154 ASP A O 1
ATOM 1144 N N . VAL A 1 155 ? -13.332 5.927 -9.807 1.00 98.12 155 VAL A N 1
ATOM 1145 C CA . VAL A 1 155 ? -13.973 4.811 -10.531 1.00 98.12 155 VAL A CA 1
ATOM 1146 C C . VAL A 1 155 ? -13.222 3.511 -10.259 1.00 98.12 155 VAL A C 1
ATOM 1148 O O . VAL A 1 155 ? -13.817 2.510 -9.855 1.00 98.12 155 VAL A O 1
ATOM 1151 N N . TRP A 1 156 ? -11.902 3.542 -10.433 1.00 97.94 156 TRP A N 1
ATOM 1152 C CA . TRP A 1 156 ? -11.058 2.363 -10.292 1.00 97.94 156 TRP A CA 1
ATOM 1153 C C . TRP A 1 156 ? -10.859 1.954 -8.835 1.00 97.94 156 TRP A C 1
ATOM 1155 O O . TRP A 1 156 ? -10.906 0.764 -8.534 1.00 97.94 156 TRP A O 1
ATOM 1165 N N . ALA A 1 157 ? -10.720 2.920 -7.924 1.00 98.12 157 ALA A N 1
ATOM 1166 C CA . ALA A 1 157 ? -10.600 2.661 -6.495 1.00 98.12 157 ALA A CA 1
ATOM 1167 C C . ALA A 1 157 ? -11.862 1.983 -5.938 1.00 98.12 157 ALA A C 1
ATOM 1169 O O . ALA A 1 157 ? -11.770 0.921 -5.326 1.00 98.12 157 ALA A O 1
ATOM 1170 N N . ARG A 1 158 ? -13.059 2.510 -6.237 1.00 98.50 158 ARG A N 1
ATOM 1171 C CA . ARG A 1 158 ? -14.328 1.870 -5.844 1.00 98.50 158 ARG A CA 1
ATOM 1172 C C . ARG A 1 158 ? -14.488 0.484 -6.449 1.00 98.50 158 ARG A C 1
ATOM 1174 O O . ARG A 1 158 ? -14.980 -0.423 -5.782 1.00 98.50 158 ARG A O 1
ATOM 1181 N N . HIS A 1 159 ? -14.116 0.317 -7.717 1.00 98.50 159 HIS A N 1
ATOM 1182 C CA . HIS A 1 159 ? -14.222 -0.980 -8.374 1.00 98.50 159 HIS A CA 1
ATOM 1183 C C . HIS A 1 159 ? -13.285 -2.011 -7.731 1.00 98.50 159 HIS A C 1
ATOM 1185 O O . HIS A 1 159 ? -13.728 -3.117 -7.424 1.00 98.50 159 HIS A O 1
ATOM 1191 N N . ALA A 1 160 ? -12.044 -1.624 -7.421 1.00 98.56 160 ALA A N 1
ATOM 1192 C CA . ALA A 1 160 ? -11.111 -2.456 -6.671 1.00 98.56 160 ALA A CA 1
ATOM 1193 C C . ALA A 1 160 ? -11.654 -2.809 -5.276 1.00 98.56 160 ALA A C 1
ATOM 1195 O O . ALA A 1 160 ? -11.652 -3.985 -4.925 1.00 98.56 160 ALA A O 1
ATOM 1196 N N . LEU A 1 161 ? -12.205 -1.846 -4.522 1.00 98.69 161 LEU A N 1
ATOM 1197 C CA . LEU A 1 161 ? -12.814 -2.105 -3.206 1.00 98.69 161 LEU A CA 1
ATOM 1198 C C . LEU A 1 161 ? -13.954 -3.127 -3.280 1.00 98.69 161 LEU A C 1
ATOM 1200 O O . LEU A 1 161 ? -14.010 -4.035 -2.457 1.00 98.69 161 LEU A O 1
ATOM 1204 N N . LYS A 1 162 ? -14.832 -3.031 -4.288 1.00 98.75 162 LYS A N 1
ATOM 1205 C CA . LYS A 1 162 ? -15.930 -3.995 -4.492 1.00 98.75 162 LYS A CA 1
ATOM 1206 C C . LYS A 1 162 ? -15.414 -5.408 -4.761 1.00 98.75 162 LYS A C 1
ATOM 1208 O O . LYS A 1 162 ? -15.989 -6.377 -4.268 1.00 98.75 162 LYS A O 1
ATOM 1213 N N . ILE A 1 163 ? -14.337 -5.534 -5.538 1.00 98.62 163 ILE A N 1
ATOM 1214 C CA . ILE A 1 163 ? -13.715 -6.834 -5.812 1.00 98.62 163 ILE A CA 1
ATOM 1215 C C . ILE A 1 163 ? -13.038 -7.372 -4.548 1.00 98.62 163 ILE A C 1
ATOM 1217 O O . ILE A 1 163 ? -13.259 -8.527 -4.198 1.00 98.62 163 ILE A O 1
ATOM 1221 N N . VAL A 1 164 ? -12.284 -6.538 -3.826 1.00 98.56 164 VAL A N 1
ATOM 1222 C CA . VAL A 1 164 ? -11.642 -6.907 -2.554 1.00 98.56 164 VAL A CA 1
ATOM 1223 C C . VAL A 1 164 ? -12.676 -7.403 -1.544 1.00 98.56 164 VAL A C 1
ATOM 1225 O O . VAL A 1 164 ? -12.514 -8.496 -1.004 1.00 98.56 164 VAL A O 1
ATOM 1228 N N . ALA A 1 165 ? -13.769 -6.659 -1.350 1.00 98.31 165 ALA A N 1
ATOM 1229 C CA . ALA A 1 165 ? -14.853 -7.029 -0.443 1.00 98.31 165 ALA A CA 1
ATOM 1230 C C . ALA A 1 165 ? -15.429 -8.417 -0.763 1.00 98.31 165 ALA A C 1
ATOM 1232 O O . ALA A 1 165 ? -15.671 -9.217 0.138 1.00 98.31 165 ALA A O 1
ATOM 1233 N N . LYS A 1 166 ? -15.611 -8.721 -2.054 1.00 98.38 166 LYS A N 1
ATOM 1234 C CA . LYS A 1 166 ? -16.207 -9.982 -2.509 1.00 98.38 166 LYS A CA 1
ATOM 1235 C C . LYS A 1 166 ? -15.225 -11.158 -2.515 1.00 98.38 166 LYS A C 1
ATOM 1237 O O . LYS A 1 166 ? -15.637 -12.286 -2.248 1.00 98.38 166 LYS A O 1
ATOM 1242 N N . PHE A 1 167 ? -13.960 -10.929 -2.861 1.00 98.31 167 PHE A N 1
ATOM 1243 C CA . PHE A 1 167 ? -13.054 -12.009 -3.264 1.00 98.31 167 PHE A CA 1
ATOM 1244 C C . PHE A 1 167 ? -11.792 -12.153 -2.422 1.00 98.31 167 PHE A C 1
ATOM 1246 O O . PHE A 1 167 ? -11.211 -13.233 -2.457 1.00 98.31 167 PHE A O 1
ATOM 1253 N N . LEU A 1 168 ? -11.365 -11.149 -1.646 1.00 97.44 168 LEU A N 1
ATOM 1254 C CA . LEU A 1 168 ? -10.103 -11.253 -0.903 1.00 97.44 168 LEU A CA 1
ATOM 1255 C C . LEU A 1 168 ? -10.123 -12.430 0.081 1.00 97.44 168 LEU A C 1
ATOM 1257 O O . LEU A 1 168 ? -9.229 -13.270 0.036 1.00 97.44 168 LEU A O 1
ATOM 1261 N N . LYS A 1 169 ? -11.173 -12.551 0.904 1.00 96.75 169 LYS A N 1
ATOM 1262 C CA . LYS A 1 169 ? -11.298 -13.667 1.858 1.00 96.75 169 LYS A CA 1
ATOM 1263 C C . LYS A 1 169 ? -11.279 -15.028 1.163 1.00 96.75 169 LYS A C 1
ATOM 1265 O O . LYS A 1 169 ? -10.500 -15.897 1.537 1.00 96.75 169 LYS A O 1
ATOM 1270 N N . ARG A 1 170 ? -12.051 -15.176 0.084 1.00 97.00 170 ARG A N 1
ATOM 1271 C CA . ARG A 1 170 ? -12.075 -16.395 -0.741 1.00 97.00 170 ARG A CA 1
ATOM 1272 C C . ARG A 1 170 ? -10.694 -16.736 -1.310 1.00 97.00 170 ARG A C 1
ATOM 1274 O O . ARG A 1 170 ? -10.218 -17.847 -1.125 1.00 97.00 170 ARG A O 1
ATOM 1281 N N . ALA A 1 171 ? -10.020 -15.759 -1.918 1.00 95.75 171 ALA A N 1
ATOM 1282 C CA . ALA A 1 171 ? -8.715 -15.930 -2.558 1.00 95.75 171 ALA A CA 1
ATOM 1283 C C . ALA A 1 171 ? -7.581 -16.281 -1.578 1.00 95.75 171 ALA A C 1
ATOM 1285 O O . ALA A 1 171 ? -6.554 -16.825 -2.000 1.00 95.75 171 ALA A O 1
ATOM 1286 N N . VAL A 1 172 ? -7.730 -15.919 -0.299 1.00 95.31 172 VAL A N 1
ATOM 1287 C CA . VAL A 1 172 ? -6.781 -16.256 0.771 1.00 95.31 172 VAL A CA 1
ATOM 1288 C C . VAL A 1 172 ? -7.065 -17.642 1.344 1.00 95.31 172 VAL A C 1
ATOM 1290 O O . VAL A 1 172 ? -6.117 -18.402 1.558 1.00 95.31 172 VAL A O 1
ATOM 1293 N N . CYS A 1 173 ? -8.335 -17.969 1.588 1.00 94.38 173 CYS A N 1
ATOM 1294 C CA . CYS A 1 173 ? -8.734 -19.229 2.217 1.00 94.38 173 CYS A CA 1
ATOM 1295 C C . CYS A 1 173 ? -8.674 -20.429 1.262 1.00 94.38 173 CYS A C 1
ATOM 1297 O O . CYS A 1 173 ? -8.414 -21.539 1.717 1.00 94.38 173 CYS A O 1
ATOM 1299 N N . ASP A 1 174 ? -8.879 -20.215 -0.040 1.00 93.50 174 ASP A N 1
ATOM 1300 C CA . ASP A 1 174 ? -8.841 -21.267 -1.053 1.00 93.50 174 ASP A CA 1
ATOM 1301 C C . ASP A 1 174 ? -7.968 -20.855 -2.249 1.00 93.50 174 ASP A C 1
ATOM 1303 O O . ASP A 1 174 ? -8.321 -19.994 -3.058 1.00 93.50 174 ASP A O 1
ATOM 1307 N N . ALA A 1 175 ? -6.800 -21.491 -2.371 1.00 89.31 175 ALA A N 1
ATOM 1308 C CA . ALA A 1 175 ? -5.902 -21.284 -3.507 1.00 89.31 175 ALA A CA 1
ATOM 1309 C C . ALA A 1 175 ? -6.450 -21.884 -4.819 1.00 89.31 175 ALA A C 1
ATOM 1311 O O . ALA A 1 175 ? -6.021 -21.466 -5.896 1.00 89.31 175 ALA A O 1
ATOM 1312 N N . GLY A 1 176 ? -7.389 -22.834 -4.731 1.00 91.94 176 GLY A N 1
ATOM 1313 C CA . GLY A 1 176 ? -8.080 -23.457 -5.859 1.00 91.94 176 GLY A CA 1
ATOM 1314 C C . GLY A 1 176 ? -9.279 -22.658 -6.380 1.00 91.94 176 GLY A C 1
ATOM 1315 O O . GLY A 1 176 ? -9.770 -22.964 -7.466 1.00 91.94 176 GLY A O 1
ATOM 1316 N N . ASP A 1 177 ? -9.723 -21.610 -5.675 1.00 95.19 177 ASP A N 1
ATOM 1317 C CA . ASP A 1 177 ? -10.791 -20.714 -6.135 1.00 95.19 177 ASP A CA 1
ATOM 1318 C C . ASP A 1 177 ? -10.270 -19.790 -7.250 1.00 95.19 177 ASP A C 1
ATOM 1320 O O . ASP A 1 177 ? -9.916 -18.626 -7.038 1.00 95.19 177 ASP A O 1
ATOM 1324 N N . VAL A 1 178 ? -10.199 -20.328 -8.471 1.00 94.38 178 VAL A N 1
ATOM 1325 C CA . VAL A 1 178 ? -9.672 -19.627 -9.652 1.00 94.38 178 VAL A CA 1
ATOM 1326 C C . VAL A 1 178 ? -10.422 -18.320 -9.912 1.00 94.38 178 VAL A C 1
ATOM 1328 O O . VAL A 1 178 ? -9.796 -17.341 -10.322 1.00 94.38 178 VAL A O 1
ATOM 1331 N N . GLU A 1 179 ? -11.729 -18.254 -9.643 1.00 96.25 179 GLU A N 1
ATOM 1332 C CA . GLU A 1 179 ? -12.512 -17.023 -9.797 1.00 96.25 179 GLU A CA 1
ATOM 1333 C C . GLU A 1 179 ? -12.013 -15.946 -8.827 1.00 96.25 179 GLU A C 1
ATOM 1335 O O . GLU A 1 179 ? -11.707 -14.827 -9.251 1.00 96.25 179 GLU A O 1
ATOM 1340 N N . ALA A 1 180 ? -11.892 -16.273 -7.537 1.00 96.44 180 ALA A N 1
ATOM 1341 C CA . ALA A 1 180 ? -11.440 -15.323 -6.528 1.00 96.44 180 ALA A CA 1
ATOM 1342 C C . ALA A 1 180 ? -9.988 -14.898 -6.756 1.00 96.44 180 ALA A C 1
ATOM 1344 O O . ALA A 1 180 ? -9.679 -13.704 -6.691 1.00 96.44 180 ALA A O 1
ATOM 1345 N N . ARG A 1 181 ? -9.105 -15.847 -7.097 1.00 93.00 181 ARG A N 1
ATOM 1346 C CA . ARG A 1 181 ? -7.706 -15.560 -7.442 1.00 93.00 181 ARG A CA 1
ATOM 1347 C C . ARG A 1 181 ? -7.633 -14.628 -8.643 1.00 93.00 181 ARG A C 1
ATOM 1349 O O . ARG A 1 181 ? -6.995 -13.581 -8.549 1.00 93.00 181 ARG A O 1
ATOM 1356 N N . SER A 1 182 ? -8.334 -14.942 -9.730 1.00 93.25 182 SER A N 1
ATOM 1357 C CA . SER A 1 182 ? -8.347 -14.116 -10.944 1.00 93.25 182 SER A CA 1
ATOM 1358 C C . SER A 1 182 ? -8.917 -12.726 -10.692 1.00 93.25 182 SER A C 1
ATOM 1360 O O . SER A 1 182 ? -8.349 -11.724 -11.128 1.00 93.25 182 SER A O 1
ATOM 1362 N N . SER A 1 183 ? -9.993 -12.651 -9.912 1.00 96.44 183 SER A N 1
ATOM 1363 C CA . SER A 1 183 ? -10.625 -11.387 -9.550 1.00 96.44 183 SER A CA 1
ATOM 1364 C C . SER A 1 183 ? -9.686 -10.508 -8.728 1.00 96.44 183 SER A C 1
ATOM 1366 O O . SER A 1 183 ? -9.557 -9.325 -9.024 1.00 96.44 183 SER A O 1
ATOM 1368 N N . MET A 1 184 ? -8.953 -11.067 -7.762 1.00 95.94 184 MET A N 1
ATOM 1369 C CA . MET A 1 184 ? -7.969 -10.307 -6.981 1.00 95.94 184 MET A CA 1
ATOM 1370 C C . MET A 1 184 ? -6.771 -9.827 -7.814 1.00 95.94 184 MET A C 1
ATOM 1372 O O . MET A 1 184 ? -6.266 -8.729 -7.574 1.00 95.94 184 MET A O 1
ATOM 1376 N N . HIS A 1 185 ? -6.352 -10.581 -8.835 1.00 91.62 185 HIS A N 1
ATOM 1377 C CA . HIS A 1 185 ? -5.331 -10.108 -9.780 1.00 91.62 185 HIS A CA 1
ATOM 1378 C C . HIS A 1 185 ? -5.818 -8.884 -10.538 1.00 91.62 185 HIS A C 1
ATOM 1380 O O . HIS A 1 185 ? -5.120 -7.870 -10.603 1.00 91.62 185 HIS A O 1
ATOM 1386 N N . LEU A 1 186 ? -7.045 -8.953 -11.048 1.00 92.69 186 LEU A N 1
ATOM 1387 C CA . LEU A 1 186 ? -7.664 -7.840 -11.743 1.00 92.69 186 LEU A CA 1
ATOM 1388 C C . LEU A 1 186 ? -7.916 -6.646 -10.800 1.00 92.69 186 LEU A C 1
ATOM 1390 O O . LEU A 1 186 ? -7.683 -5.502 -11.189 1.00 92.69 186 LEU A O 1
ATOM 1394 N N . ALA A 1 187 ? -8.276 -6.891 -9.535 1.00 96.25 187 ALA A N 1
ATOM 1395 C CA . ALA A 1 187 ? -8.370 -5.852 -8.507 1.00 96.25 187 ALA A CA 1
ATOM 1396 C C . ALA A 1 187 ? -7.044 -5.106 -8.330 1.00 96.25 187 ALA A C 1
ATOM 1398 O O . ALA A 1 187 ? -7.055 -3.882 -8.220 1.00 96.25 187 ALA A O 1
ATOM 1399 N N . SER A 1 188 ? -5.907 -5.814 -8.358 1.00 93.50 188 SER A N 1
ATOM 1400 C CA . SER A 1 188 ? -4.588 -5.175 -8.285 1.00 93.50 188 SER A CA 1
ATOM 1401 C C . SER A 1 188 ? -4.328 -4.236 -9.467 1.00 93.50 188 SER A C 1
ATOM 1403 O O . SER A 1 188 ? -3.780 -3.150 -9.278 1.00 93.50 188 SER A O 1
ATOM 1405 N N . VAL A 1 189 ? -4.795 -4.595 -10.670 1.00 92.12 189 VAL A N 1
ATOM 1406 C CA . VAL A 1 189 ? -4.695 -3.743 -11.865 1.00 92.12 189 VAL A CA 1
ATOM 1407 C C . VAL A 1 189 ? -5.541 -2.490 -11.693 1.00 92.12 189 VAL A C 1
ATOM 1409 O O . VAL A 1 189 ? -5.049 -1.384 -11.906 1.00 92.12 189 VAL A O 1
ATOM 1412 N N . PHE A 1 190 ? -6.797 -2.640 -11.271 1.00 95.38 190 PHE A N 1
ATOM 1413 C CA . PHE A 1 190 ? -7.694 -1.506 -11.065 1.00 95.38 190 PHE A CA 1
ATOM 1414 C C . PHE A 1 190 ? -7.211 -0.584 -9.947 1.00 95.38 190 PHE A C 1
ATOM 1416 O O . PHE A 1 190 ? -7.148 0.627 -10.152 1.00 95.38 190 PHE A O 1
ATOM 1423 N N . ALA A 1 191 ? -6.776 -1.134 -8.812 1.00 94.50 191 ALA A N 1
ATOM 1424 C CA . ALA A 1 191 ? -6.125 -0.354 -7.767 1.00 94.50 191 ALA A CA 1
ATOM 1425 C C . ALA A 1 191 ? -4.902 0.383 -8.335 1.00 94.50 191 ALA A C 1
ATOM 1427 O O . ALA A 1 191 ? -4.767 1.586 -8.122 1.00 94.50 191 ALA A O 1
ATOM 1428 N N . GLY A 1 192 ? -4.086 -0.300 -9.146 1.00 91.44 192 GLY A N 1
ATOM 1429 C CA . GLY A 1 192 ? -2.966 0.252 -9.912 1.00 91.44 192 GLY A CA 1
ATOM 1430 C C . GLY A 1 192 ? -3.317 1.467 -10.768 1.00 91.44 192 GLY A C 1
ATOM 1431 O O . GLY A 1 192 ? -2.608 2.473 -10.741 1.00 91.44 192 GLY A O 1
ATOM 1432 N N . ILE A 1 193 ? -4.426 1.406 -11.505 1.00 91.19 193 ILE A N 1
ATOM 1433 C CA . ILE A 1 193 ? -4.919 2.526 -12.317 1.00 91.19 193 ILE A CA 1
ATOM 1434 C C . ILE A 1 193 ? -5.425 3.660 -11.411 1.00 91.19 193 ILE A C 1
ATOM 1436 O O . ILE A 1 193 ? -5.131 4.830 -11.670 1.00 91.19 193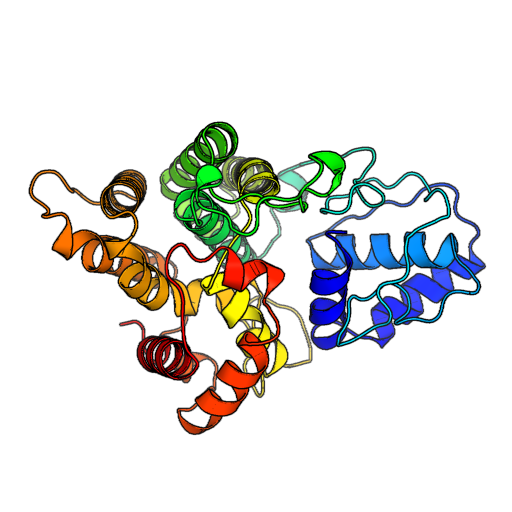 ILE A O 1
ATOM 1440 N N . GLY A 1 194 ? -6.136 3.331 -10.330 1.00 92.94 194 GLY A N 1
ATOM 1441 C CA . GLY A 1 194 ? -6.650 4.292 -9.353 1.00 92.94 194 GLY A CA 1
ATOM 1442 C C . GLY A 1 194 ? -5.533 5.080 -8.668 1.00 92.94 194 GLY A C 1
ATOM 1443 O O . GLY A 1 194 ? -5.386 6.289 -8.887 1.00 92.94 194 GLY A O 1
ATOM 1444 N N . PHE A 1 195 ? -4.686 4.391 -7.899 1.00 92.94 195 PHE A N 1
ATOM 1445 C CA . PHE A 1 195 ? -3.564 5.020 -7.199 1.00 92.94 195 PHE A CA 1
ATOM 1446 C C . PHE A 1 195 ? -2.509 5.555 -8.178 1.00 92.94 195 PHE A C 1
ATOM 1448 O O . PHE A 1 195 ? -1.825 6.523 -7.865 1.00 92.94 195 PHE A O 1
ATOM 1455 N N . GLY A 1 196 ? -2.389 5.003 -9.388 1.00 89.00 196 GLY A N 1
ATOM 1456 C CA . GLY A 1 196 ? -1.501 5.541 -10.421 1.00 89.00 196 GLY A CA 1
ATOM 1457 C C . GLY A 1 196 ? -1.822 6.989 -10.812 1.00 89.00 196 GLY A C 1
ATOM 1458 O O . GLY A 1 196 ? -0.931 7.695 -11.286 1.00 89.00 196 GLY A O 1
ATOM 1459 N N . ASN A 1 197 ? -3.061 7.440 -10.579 1.00 89.81 197 ASN A N 1
ATOM 1460 C CA . ASN A 1 197 ? -3.498 8.823 -10.779 1.00 89.81 197 ASN A CA 1
ATOM 1461 C C . ASN A 1 197 ? -3.590 9.606 -9.458 1.00 89.81 197 ASN A C 1
ATOM 1463 O O . ASN A 1 197 ? -3.128 10.747 -9.388 1.00 89.81 197 ASN A O 1
ATOM 1467 N N . ALA A 1 198 ? -4.168 9.013 -8.410 1.00 94.56 198 ALA A N 1
ATOM 1468 C CA . ALA A 1 198 ? -4.372 9.703 -7.134 1.00 94.56 198 ALA A CA 1
ATOM 1469 C C . ALA A 1 198 ? -3.158 9.678 -6.201 1.00 94.56 198 ALA A C 1
ATOM 1471 O O . ALA A 1 198 ? -2.857 10.670 -5.542 1.00 94.56 198 ALA A O 1
ATOM 1472 N N . GLY A 1 199 ? -2.428 8.570 -6.194 1.00 93.69 199 GLY A N 1
ATOM 1473 C CA . GLY A 1 199 ? -1.418 8.208 -5.209 1.00 93.69 199 GLY A CA 1
ATOM 1474 C C . GLY A 1 199 ? -2.009 7.519 -3.978 1.00 93.69 199 GLY A C 1
ATOM 1475 O O . GLY A 1 199 ? -3.157 7.088 -3.982 1.00 93.69 199 GLY A O 1
ATOM 1476 N N . VAL A 1 200 ? -1.176 7.389 -2.951 1.00 96.06 200 VAL A N 1
ATOM 1477 C CA . VAL A 1 200 ? -1.457 6.783 -1.636 1.00 96.06 200 VAL A CA 1
ATOM 1478 C C . VAL A 1 200 ? -0.880 7.693 -0.553 1.00 96.06 200 VAL A C 1
ATOM 1480 O O . VAL A 1 200 ? -0.087 8.578 -0.889 1.00 96.06 200 VAL A O 1
ATOM 1483 N N . HIS A 1 201 ? -1.240 7.487 0.717 1.00 97.12 201 HIS A N 1
ATOM 1484 C CA . HIS A 1 201 ? -0.887 8.405 1.796 1.00 97.12 201 HIS A CA 1
ATOM 1485 C C . HIS A 1 201 ? -0.179 7.747 2.996 1.00 97.12 201 HIS A C 1
ATOM 1487 O O . HIS A 1 201 ? 0.850 7.090 2.824 1.00 97.12 201 HIS A O 1
ATOM 1493 N N . LEU A 1 202 ? -0.648 8.014 4.219 1.00 98.25 202 LEU A N 1
ATOM 1494 C CA . LEU A 1 202 ? 0.021 7.680 5.475 1.00 98.25 202 LEU A CA 1
ATOM 1495 C C . LEU A 1 202 ? 0.246 6.182 5.710 1.00 98.25 202 LEU A C 1
ATOM 1497 O O . LEU A 1 202 ? 1.313 5.860 6.218 1.00 98.25 202 LEU A O 1
ATOM 1501 N N . CYS A 1 203 ? -0.657 5.271 5.320 1.00 98.31 203 CYS A N 1
ATOM 1502 C CA . CYS A 1 203 ? -0.434 3.833 5.538 1.00 98.31 203 CYS A CA 1
ATOM 1503 C C . CYS A 1 203 ? 0.822 3.394 4.782 1.00 98.31 203 CYS A C 1
ATOM 1505 O O . CYS A 1 203 ? 1.741 2.822 5.363 1.00 98.31 203 CYS A O 1
ATOM 1507 N N . HIS A 1 204 ? 0.921 3.756 3.498 1.00 97.62 204 HIS A N 1
ATOM 1508 C CA . HIS A 1 204 ? 2.131 3.510 2.714 1.00 97.62 204 HIS A CA 1
ATOM 1509 C C . HIS A 1 204 ? 3.350 4.280 3.241 1.00 97.62 204 HIS A C 1
ATOM 1511 O O . HIS A 1 204 ? 4.440 3.714 3.291 1.00 97.62 204 HIS A O 1
ATOM 1517 N N . GLY A 1 205 ? 3.200 5.543 3.650 1.00 94.62 205 GLY A N 1
ATOM 1518 C CA . GLY A 1 205 ? 4.305 6.335 4.206 1.00 94.62 205 GLY A CA 1
ATOM 1519 C C . GLY A 1 205 ? 4.917 5.714 5.463 1.00 94.62 205 GLY A C 1
ATOM 1520 O O . GLY A 1 205 ? 6.138 5.590 5.558 1.00 94.62 205 GLY A O 1
ATOM 1521 N N . MET A 1 206 ? 4.067 5.269 6.388 1.00 98.12 206 MET A N 1
ATOM 1522 C CA . MET A 1 206 ? 4.452 4.613 7.640 1.00 98.12 206 MET A CA 1
ATOM 1523 C C . MET A 1 206 ? 4.947 3.179 7.419 1.00 98.12 206 MET A C 1
ATOM 1525 O O . MET A 1 206 ? 5.776 2.688 8.183 1.00 98.12 206 MET A O 1
ATOM 1529 N N . SER A 1 207 ? 4.498 2.514 6.350 1.00 96.56 207 SER A N 1
ATOM 1530 C CA . SER A 1 207 ? 4.914 1.146 6.023 1.00 96.56 207 SER A CA 1
ATOM 1531 C C . SER A 1 207 ? 6.414 1.014 5.762 1.00 96.56 207 SER A C 1
ATOM 1533 O O . SER A 1 207 ? 6.994 -0.025 6.069 1.00 96.56 207 SER A O 1
ATOM 1535 N N . TYR A 1 208 ? 7.055 2.052 5.211 1.00 89.12 208 TYR A N 1
ATOM 1536 C CA . TYR A 1 208 ? 8.464 1.998 4.833 1.00 89.12 208 TYR A CA 1
ATOM 1537 C C . TYR A 1 208 ? 9.382 1.801 6.049 1.00 89.12 208 TYR A C 1
ATOM 1539 O O . TYR A 1 208 ? 10.167 0.857 6.044 1.00 89.12 208 TYR A O 1
ATOM 1547 N N . PRO A 1 209 ? 9.319 2.603 7.124 1.00 91.56 209 PRO A N 1
ATOM 1548 C CA . PRO A 1 209 ? 10.113 2.311 8.314 1.00 91.56 209 PRO A CA 1
ATOM 1549 C C . PRO A 1 209 ? 9.718 1.006 9.015 1.00 91.56 209 PRO A C 1
ATOM 1551 O O . PRO A 1 209 ? 10.609 0.325 9.513 1.00 91.56 209 PRO A O 1
ATOM 1554 N N . ILE A 1 210 ? 8.436 0.614 9.016 1.00 95.56 210 ILE A N 1
ATOM 1555 C CA . ILE A 1 210 ? 8.001 -0.681 9.581 1.00 95.56 210 ILE A CA 1
ATOM 1556 C C . ILE A 1 210 ? 8.657 -1.847 8.834 1.00 95.56 210 ILE A C 1
ATOM 1558 O O . ILE A 1 210 ? 9.053 -2.845 9.417 1.00 95.56 210 ILE A O 1
ATOM 1562 N N . ALA A 1 211 ? 8.767 -1.753 7.517 1.00 91.00 211 ALA A N 1
ATOM 1563 C CA . ALA A 1 211 ? 9.362 -2.819 6.735 1.00 91.00 211 ALA A CA 1
ATOM 1564 C C . ALA A 1 211 ? 10.905 -2.750 6.817 1.00 91.00 211 ALA A C 1
ATOM 1566 O O . ALA A 1 211 ? 11.588 -3.760 6.994 1.00 91.00 211 ALA A O 1
ATOM 1567 N N . GLY A 1 212 ? 11.468 -1.544 6.719 1.00 83.75 212 GLY A N 1
ATOM 1568 C CA . GLY A 1 212 ? 12.911 -1.302 6.650 1.00 83.75 212 GLY A CA 1
ATOM 1569 C C . GLY A 1 212 ? 13.659 -1.471 7.972 1.00 83.75 212 GLY A C 1
ATOM 1570 O O . GLY A 1 212 ? 14.843 -1.791 7.946 1.00 83.75 212 GLY A O 1
ATOM 1571 N N . ASN A 1 213 ? 12.984 -1.290 9.109 1.00 89.62 213 ASN A N 1
ATOM 1572 C CA . ASN A 1 213 ? 13.579 -1.432 10.439 1.00 89.62 213 ASN A CA 1
ATOM 1573 C C . ASN A 1 213 ? 13.241 -2.789 11.076 1.00 89.62 213 ASN A C 1
ATOM 1575 O O . ASN A 1 213 ? 13.230 -2.897 12.303 1.00 89.62 213 ASN A O 1
ATOM 1579 N N . VAL A 1 214 ? 12.858 -3.797 10.284 1.00 91.00 214 VAL A N 1
ATOM 1580 C CA . VAL A 1 214 ? 12.523 -5.124 10.816 1.00 91.00 214 VAL A CA 1
ATOM 1581 C C . VAL A 1 214 ? 13.721 -5.703 11.568 1.00 91.00 214 VAL A C 1
ATOM 1583 O O . VAL A 1 214 ? 14.848 -5.687 11.077 1.00 91.00 214 VAL A O 1
ATOM 1586 N N . LYS A 1 215 ? 13.473 -6.218 12.775 1.00 91.31 215 LYS A N 1
ATOM 1587 C CA . LYS A 1 215 ? 14.516 -6.798 13.636 1.00 91.31 215 LYS A CA 1
ATOM 1588 C C . LYS A 1 215 ? 14.489 -8.322 13.608 1.00 91.31 215 LYS A C 1
ATOM 1590 O O . LYS A 1 215 ? 15.510 -8.960 13.377 1.00 91.31 215 LYS A O 1
ATOM 1595 N N . THR A 1 216 ? 13.316 -8.905 13.850 1.00 92.00 216 THR A N 1
ATOM 1596 C CA . THR A 1 216 ? 13.188 -10.341 14.152 1.00 92.00 216 THR A CA 1
ATOM 1597 C C . THR A 1 216 ? 12.042 -11.038 13.427 1.00 92.00 216 THR A C 1
ATOM 1599 O O . THR A 1 216 ? 12.087 -12.260 13.285 1.00 92.00 216 THR A O 1
ATOM 1602 N N . HIS A 1 217 ? 11.027 -10.305 12.961 1.00 94.06 217 HIS A N 1
ATOM 1603 C CA . HIS A 1 217 ? 9.850 -10.915 12.350 1.00 94.06 217 HIS A CA 1
ATOM 1604 C C . HIS A 1 217 ? 10.198 -11.652 11.056 1.00 94.06 217 HIS A C 1
ATOM 1606 O O . HIS A 1 217 ? 10.960 -11.165 10.222 1.00 94.06 217 HIS A O 1
ATOM 1612 N N . ARG A 1 218 ? 9.615 -12.838 10.896 1.00 91.62 218 ARG A N 1
ATOM 1613 C CA . ARG A 1 218 ? 9.701 -13.671 9.699 1.00 91.62 218 ARG A CA 1
ATOM 1614 C C . ARG A 1 218 ? 8.285 -14.055 9.317 1.00 91.62 218 ARG A C 1
ATOM 1616 O O . ARG A 1 218 ? 7.659 -14.856 10.008 1.00 91.62 218 ARG A O 1
ATOM 1623 N N . ALA A 1 219 ? 7.782 -13.469 8.239 1.00 88.81 219 ALA A N 1
ATOM 1624 C CA . ALA A 1 219 ? 6.412 -13.718 7.823 1.00 88.81 219 ALA A CA 1
ATOM 1625 C C . ALA A 1 219 ? 6.193 -15.177 7.402 1.00 88.81 219 ALA A C 1
ATOM 1627 O O . ALA A 1 219 ? 6.931 -15.745 6.591 1.00 88.81 219 ALA A O 1
ATOM 1628 N N . LYS A 1 220 ? 5.124 -15.778 7.929 1.00 87.12 220 LYS A N 1
ATOM 1629 C CA . LYS A 1 220 ? 4.707 -17.142 7.588 1.00 87.12 220 LYS A CA 1
ATOM 1630 C C . LYS A 1 220 ? 4.450 -17.259 6.083 1.00 87.12 220 LYS A C 1
ATOM 1632 O O . LYS A 1 220 ? 3.817 -16.396 5.483 1.00 87.12 220 LYS A O 1
ATOM 1637 N N . GLY A 1 221 ? 4.907 -18.352 5.474 1.00 86.06 221 GLY A N 1
ATOM 1638 C CA . GLY A 1 221 ? 4.705 -18.621 4.045 1.00 86.06 221 GLY A CA 1
ATOM 1639 C C . GLY A 1 221 ? 5.678 -17.901 3.106 1.00 86.06 221 GLY A C 1
ATOM 1640 O O . GLY A 1 221 ? 5.561 -18.069 1.895 1.00 86.06 221 GLY A O 1
ATOM 1641 N N . TYR A 1 222 ? 6.646 -17.145 3.636 1.00 87.81 222 TYR A N 1
ATOM 1642 C CA . TYR A 1 222 ? 7.758 -16.588 2.867 1.00 87.81 222 TYR A CA 1
ATOM 1643 C C . TYR A 1 222 ? 8.997 -17.466 3.054 1.00 87.81 222 TYR A C 1
ATOM 1645 O O . TYR A 1 222 ? 9.454 -17.673 4.176 1.00 87.81 222 TYR A O 1
ATOM 1653 N N . ASN A 1 223 ? 9.546 -17.981 1.953 1.00 85.56 223 ASN A N 1
ATOM 1654 C CA . ASN A 1 223 ? 10.744 -18.820 1.980 1.00 85.56 223 ASN A CA 1
ATOM 1655 C C . ASN A 1 223 ? 12.013 -17.954 1.922 1.00 85.56 223 ASN A C 1
ATOM 1657 O O . ASN A 1 223 ? 12.628 -17.824 0.864 1.00 85.56 223 ASN A O 1
ATOM 1661 N N . VAL A 1 224 ? 12.357 -17.302 3.037 1.00 84.44 224 VAL A N 1
ATOM 1662 C CA . VAL A 1 224 ? 13.553 -16.451 3.145 1.00 84.44 224 VAL A CA 1
ATOM 1663 C C . VAL A 1 224 ? 14.310 -16.679 4.453 1.00 84.44 224 VAL A C 1
ATOM 1665 O O . VAL A 1 224 ? 13.729 -16.898 5.516 1.00 84.44 224 VAL A O 1
ATOM 1668 N N . GLU A 1 225 ? 15.637 -16.581 4.382 1.00 84.88 225 GLU A N 1
ATOM 1669 C CA . GLU A 1 225 ? 16.527 -16.838 5.520 1.00 84.88 225 GLU A CA 1
ATOM 1670 C C . GLU A 1 225 ? 16.756 -15.623 6.431 1.00 84.88 225 GLU A C 1
ATOM 1672 O O . GLU A 1 225 ? 17.356 -15.772 7.495 1.00 84.88 225 GLU A O 1
ATOM 1677 N N . HIS A 1 226 ? 16.222 -14.448 6.100 1.00 85.94 226 HIS A N 1
ATOM 1678 C CA . HIS A 1 226 ? 16.379 -13.209 6.871 1.00 85.94 226 HIS A CA 1
ATOM 1679 C C . HIS A 1 226 ? 15.035 -12.680 7.411 1.00 85.94 226 HIS A C 1
ATOM 1681 O O . HIS A 1 226 ? 13.981 -13.055 6.893 1.00 85.94 226 HIS A O 1
ATOM 1687 N N . PRO A 1 227 ? 15.046 -11.823 8.454 1.00 90.44 227 PRO A N 1
ATOM 1688 C CA . PRO A 1 227 ? 13.848 -11.129 8.917 1.00 90.44 227 PRO A CA 1
ATOM 1689 C C . PRO A 1 227 ? 13.217 -10.278 7.812 1.00 90.44 227 PRO A C 1
ATOM 1691 O O . PRO A 1 227 ? 13.911 -9.574 7.082 1.00 90.44 227 PRO A O 1
ATOM 1694 N N . ILE A 1 228 ? 11.893 -10.329 7.710 1.00 90.56 228 ILE A N 1
ATOM 1695 C CA . ILE A 1 228 ? 11.107 -9.579 6.736 1.00 90.56 228 ILE A CA 1
ATOM 1696 C C . ILE A 1 228 ? 9.729 -9.272 7.313 1.00 90.56 228 ILE A C 1
ATOM 1698 O O . ILE A 1 228 ? 9.057 -10.163 7.827 1.00 90.56 228 ILE A O 1
ATOM 1702 N N . VAL A 1 229 ? 9.283 -8.026 7.147 1.00 94.56 229 VAL A N 1
ATOM 1703 C CA . VAL A 1 229 ? 7.861 -7.667 7.186 1.00 94.56 229 VAL A CA 1
ATOM 1704 C C . VAL A 1 229 ? 7.426 -7.421 5.738 1.00 94.56 229 VAL A C 1
ATOM 1706 O O . VAL A 1 229 ? 7.938 -6.490 5.109 1.00 94.56 229 VAL A O 1
ATOM 1709 N N . PRO A 1 230 ? 6.537 -8.256 5.170 1.00 93.25 230 PRO A N 1
ATOM 1710 C CA . PRO A 1 230 ? 6.013 -8.056 3.827 1.00 93.25 230 PRO A CA 1
ATOM 1711 C C . PRO A 1 230 ? 5.315 -6.705 3.695 1.00 93.25 230 PRO A C 1
ATOM 1713 O O . PRO A 1 230 ? 4.611 -6.285 4.608 1.00 93.25 230 PRO A O 1
ATOM 1716 N N . HIS A 1 231 ? 5.461 -6.054 2.540 1.00 92.56 231 HIS A N 1
ATOM 1717 C CA . HIS A 1 231 ? 4.964 -4.689 2.342 1.00 92.56 231 HIS A CA 1
ATOM 1718 C C . HIS A 1 231 ? 3.475 -4.530 2.676 1.00 92.56 231 HIS A C 1
ATOM 1720 O O . HIS A 1 231 ? 3.112 -3.671 3.465 1.00 92.56 231 HIS A O 1
ATOM 1726 N N . GLY A 1 232 ? 2.605 -5.395 2.154 1.00 95.06 232 GLY A N 1
ATOM 1727 C CA . GLY A 1 232 ? 1.178 -5.274 2.449 1.00 95.06 232 GLY A CA 1
ATOM 1728 C C . GLY A 1 232 ? 0.826 -5.454 3.928 1.00 95.06 232 GLY A C 1
ATOM 1729 O O . GLY A 1 232 ? -0.091 -4.796 4.410 1.00 95.06 232 GLY A O 1
ATOM 1730 N N . LEU A 1 233 ? 1.599 -6.258 4.673 1.00 97.44 233 LEU A N 1
ATOM 1731 C CA . LEU A 1 233 ? 1.464 -6.348 6.128 1.00 97.44 233 LEU A CA 1
ATOM 1732 C C . LEU A 1 233 ? 1.891 -5.030 6.791 1.00 97.44 233 LEU A C 1
ATOM 1734 O O . LEU A 1 233 ? 1.144 -4.472 7.590 1.00 97.44 233 LEU A O 1
ATOM 1738 N N . SER A 1 234 ? 3.053 -4.477 6.425 1.00 97.25 234 SER A N 1
ATOM 1739 C CA . SER A 1 234 ?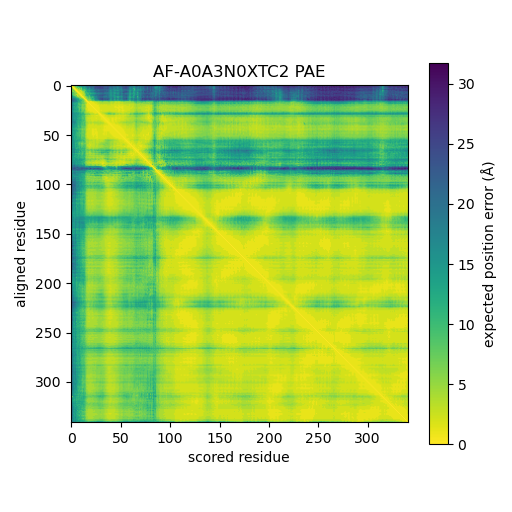 3.523 -3.212 7.007 1.00 97.25 234 SER A CA 1
ATOM 1740 C C . SER A 1 234 ? 2.614 -2.021 6.688 1.00 97.25 234 SER A C 1
ATOM 1742 O O . SER A 1 234 ? 2.505 -1.107 7.502 1.00 97.25 234 SER A O 1
ATOM 1744 N N . VAL A 1 235 ? 1.940 -2.032 5.535 1.00 97.69 235 VAL A N 1
ATOM 1745 C CA . VAL A 1 235 ? 0.938 -1.025 5.159 1.00 97.69 235 VAL A CA 1
ATOM 1746 C C . VAL A 1 235 ? -0.318 -1.173 6.020 1.00 97.69 235 VAL A C 1
ATOM 1748 O O . VAL A 1 235 ? -0.768 -0.203 6.634 1.00 97.69 235 VAL A O 1
ATOM 1751 N N . VAL A 1 236 ? -0.886 -2.378 6.100 1.00 98.50 236 VAL A N 1
ATOM 1752 C CA . VAL A 1 236 ? -2.236 -2.564 6.649 1.00 98.50 236 VAL A CA 1
ATOM 1753 C C . VAL A 1 236 ? -2.315 -2.449 8.170 1.00 98.50 236 VAL A C 1
ATOM 1755 O O . VAL A 1 236 ? -3.343 -1.999 8.680 1.00 98.50 236 VAL A O 1
ATOM 1758 N N . LEU A 1 237 ? -1.227 -2.762 8.887 1.00 98.62 237 LEU A N 1
ATOM 1759 C CA . LEU A 1 237 ? -1.155 -2.683 10.355 1.00 98.62 237 LEU A CA 1
ATOM 1760 C C . LEU A 1 237 ? -1.446 -1.278 10.902 1.00 98.62 237 LEU A C 1
ATOM 1762 O O . LEU A 1 237 ? -1.900 -1.144 12.032 1.00 98.62 237 LEU A O 1
ATOM 1766 N N . THR A 1 238 ? -1.206 -0.231 10.110 1.00 98.62 238 THR A N 1
ATOM 1767 C CA . THR A 1 238 ? -1.477 1.161 10.516 1.00 98.62 238 THR A CA 1
ATOM 1768 C C . THR A 1 238 ? -2.839 1.673 10.052 1.00 98.62 238 THR A C 1
ATOM 1770 O O . THR A 1 238 ? -3.291 2.735 10.487 1.00 98.62 238 THR A O 1
ATOM 1773 N N . SER A 1 239 ? -3.523 0.920 9.185 1.00 98.62 239 SER A N 1
ATOM 1774 C CA . SER A 1 239 ? -4.710 1.400 8.484 1.00 98.62 239 SER A CA 1
ATOM 1775 C C . SER A 1 239 ? -5.868 1.800 9.408 1.00 98.62 239 SER A C 1
ATOM 1777 O O . SER A 1 239 ? -6.409 2.887 9.189 1.00 98.62 239 SER A O 1
ATOM 1779 N N . PRO A 1 240 ? -6.222 1.069 10.491 1.00 98.75 240 PRO A N 1
ATOM 1780 C CA . PRO A 1 240 ? -7.327 1.497 11.355 1.00 98.75 240 PRO A CA 1
ATOM 1781 C C . PRO A 1 240 ? -7.045 2.838 12.049 1.00 98.75 240 PRO A C 1
ATOM 1783 O O . PRO A 1 240 ? -7.926 3.698 12.127 1.00 98.75 240 PRO A O 1
ATOM 1786 N N . ALA A 1 241 ? -5.805 3.058 12.498 1.00 98.81 241 ALA A N 1
ATOM 1787 C CA . ALA A 1 241 ? -5.391 4.317 13.114 1.00 98.81 241 ALA A CA 1
ATOM 1788 C C . ALA A 1 241 ? -5.383 5.468 12.092 1.00 98.81 241 ALA A C 1
ATOM 1790 O O . ALA A 1 241 ? -5.939 6.537 12.353 1.00 98.81 241 ALA A O 1
ATOM 1791 N N . VAL A 1 242 ? -4.823 5.235 10.900 1.00 98.75 242 VAL A N 1
ATOM 1792 C CA . VAL A 1 242 ? -4.743 6.237 9.824 1.00 98.75 242 VAL A CA 1
ATOM 1793 C C . VAL A 1 242 ? -6.130 6.669 9.341 1.00 98.75 242 VAL A C 1
ATOM 1795 O O . VAL A 1 242 ? -6.383 7.868 9.196 1.00 98.75 242 VAL A O 1
ATOM 1798 N N . PHE A 1 243 ? -7.049 5.730 9.110 1.00 98.62 243 PHE A N 1
ATOM 1799 C CA . PHE A 1 243 ? -8.403 6.065 8.658 1.00 98.62 243 PHE A CA 1
ATOM 1800 C C . PHE A 1 243 ? -9.255 6.689 9.766 1.00 98.62 243 PHE A C 1
ATOM 1802 O O . PHE A 1 243 ? -10.088 7.543 9.480 1.00 98.62 243 PHE A O 1
ATOM 1809 N N . THR A 1 244 ? -8.983 6.386 11.039 1.00 98.56 244 THR A N 1
ATOM 1810 C CA . THR A 1 244 ? -9.567 7.153 12.153 1.00 98.56 244 THR A CA 1
ATOM 1811 C C . THR A 1 244 ? -9.087 8.609 12.128 1.00 98.56 244 THR A C 1
ATOM 1813 O O . THR A 1 244 ? -9.887 9.535 12.242 1.00 98.56 244 THR A O 1
ATOM 1816 N N . PHE A 1 245 ? -7.784 8.829 11.932 1.00 98.69 245 PHE A N 1
ATOM 1817 C CA . PHE A 1 245 ? -7.176 10.162 11.912 1.00 98.69 245 PHE A CA 1
ATOM 1818 C C . PHE A 1 245 ? -7.635 11.026 10.729 1.00 98.69 245 PHE A C 1
ATOM 1820 O O . PHE A 1 245 ? -7.844 12.232 10.887 1.00 98.69 245 PHE A O 1
ATOM 1827 N N . THR A 1 246 ? -7.798 10.425 9.549 1.00 98.38 246 THR A N 1
ATOM 1828 C CA . THR A 1 246 ? -8.116 11.137 8.299 1.00 98.38 246 THR A CA 1
ATOM 1829 C C . THR A 1 246 ? -9.615 11.325 8.041 1.00 98.38 246 THR A C 1
ATOM 1831 O O . THR A 1 246 ? -9.974 12.180 7.227 1.00 98.38 246 THR A O 1
ATOM 1834 N N . ALA A 1 247 ? -10.492 10.614 8.758 1.00 97.69 247 ALA A N 1
ATOM 1835 C CA . ALA A 1 247 ? -11.933 10.582 8.494 1.00 97.69 247 ALA A CA 1
ATOM 1836 C C . ALA A 1 247 ? -12.615 11.946 8.432 1.00 97.69 247 ALA A C 1
ATOM 1838 O O . ALA A 1 247 ? -13.395 12.188 7.514 1.00 97.69 247 ALA A O 1
ATOM 1839 N N . ASN A 1 248 ? -12.282 12.863 9.343 1.00 96.44 248 ASN A N 1
ATOM 1840 C CA . ASN A 1 248 ? -12.924 14.182 9.407 1.00 96.44 248 ASN A CA 1
ATOM 1841 C C . ASN A 1 248 ? -12.702 15.038 8.148 1.00 96.44 248 ASN A C 1
ATOM 1843 O O . ASN A 1 248 ? -13.418 16.013 7.945 1.00 96.44 248 ASN A O 1
ATOM 1847 N N . MET A 1 249 ? -11.742 14.678 7.291 1.00 96.81 249 MET A N 1
ATOM 1848 C CA . MET A 1 249 ? -11.498 15.387 6.034 1.00 96.81 249 MET A CA 1
ATOM 1849 C C . MET A 1 249 ? -12.439 14.958 4.906 1.00 96.81 249 MET A C 1
ATOM 1851 O O . MET A 1 249 ? -12.664 15.727 3.974 1.00 96.81 249 MET A O 1
ATOM 1855 N N . CYS A 1 250 ? -12.953 13.727 4.950 1.00 96.50 250 CYS A N 1
ATOM 1856 C CA . CYS A 1 250 ? -13.878 13.193 3.948 1.00 96.50 250 CYS A CA 1
ATOM 1857 C C . CYS A 1 250 ? -14.746 12.061 4.535 1.00 96.50 250 CYS A C 1
ATOM 1859 O O . CYS A 1 250 ? -14.641 10.905 4.099 1.00 96.50 250 CYS A O 1
ATOM 1861 N N . PRO A 1 251 ? -15.599 12.362 5.532 1.00 98.06 251 PRO A N 1
ATOM 1862 C CA . PRO A 1 251 ? -16.347 11.341 6.262 1.00 98.06 251 PRO A CA 1
ATOM 1863 C C . PRO A 1 251 ? -17.290 10.549 5.350 1.00 98.06 251 PRO A C 1
ATOM 1865 O O . PRO A 1 251 ? -17.449 9.346 5.526 1.00 98.06 251 PRO A O 1
ATOM 1868 N N . GLU A 1 252 ? -17.850 11.173 4.310 1.00 98.00 252 GLU A N 1
ATOM 1869 C CA . GLU A 1 252 ? -18.704 10.501 3.327 1.00 98.00 252 GLU A CA 1
ATOM 1870 C C . GLU A 1 252 ? -17.940 9.427 2.549 1.00 98.00 252 GLU A C 1
ATOM 1872 O O . GLU A 1 252 ? -18.464 8.337 2.340 1.00 98.00 252 GLU A O 1
ATOM 1877 N N . ARG A 1 253 ? -16.686 9.703 2.163 1.00 98.19 253 ARG A N 1
ATOM 1878 C CA . ARG A 1 253 ? -15.839 8.720 1.470 1.00 98.19 253 ARG A CA 1
ATOM 1879 C C . ARG A 1 253 ? -15.459 7.563 2.394 1.00 98.19 253 ARG A C 1
ATOM 1881 O O . ARG A 1 253 ? -15.410 6.422 1.947 1.00 98.19 253 ARG A O 1
ATOM 1888 N N . HIS A 1 254 ? -15.238 7.837 3.680 1.00 98.62 254 HIS A N 1
ATOM 1889 C CA . HIS A 1 254 ? -14.954 6.798 4.674 1.00 98.62 254 HIS A CA 1
ATOM 1890 C C . HIS A 1 254 ? -16.166 5.885 4.904 1.00 98.62 254 HIS A C 1
ATOM 1892 O O . HIS A 1 254 ? -16.020 4.663 4.903 1.00 98.62 254 HIS A O 1
ATOM 1898 N N . LEU A 1 255 ? -17.367 6.460 5.033 1.00 98.75 255 LEU A N 1
ATOM 1899 C CA . LEU A 1 255 ? -18.610 5.693 5.157 1.00 98.75 255 LEU A CA 1
ATOM 1900 C C . LEU A 1 255 ? -18.930 4.907 3.883 1.00 98.75 255 LEU A C 1
ATOM 1902 O O . LEU A 1 255 ? -19.320 3.748 3.975 1.00 98.75 255 LEU A O 1
ATOM 1906 N N . GLU A 1 256 ? -18.718 5.493 2.702 1.00 98.62 256 GLU A N 1
ATOM 1907 C CA . GLU A 1 256 ? -18.884 4.784 1.429 1.00 98.62 256 GLU A CA 1
ATOM 1908 C C . GLU A 1 256 ? -17.923 3.589 1.334 1.00 98.62 256 GLU A C 1
ATOM 1910 O O . GLU A 1 256 ? -18.332 2.489 0.964 1.00 98.62 256 GLU A O 1
ATOM 1915 N N . ALA A 1 257 ? -16.655 3.770 1.711 1.00 98.56 257 ALA A N 1
ATOM 1916 C CA . ALA A 1 257 ? -15.684 2.683 1.733 1.00 98.56 257 ALA A CA 1
ATOM 1917 C C . ALA A 1 257 ? -16.083 1.573 2.719 1.00 98.56 257 ALA A C 1
ATOM 1919 O O . ALA A 1 257 ? -16.054 0.398 2.352 1.00 98.56 257 ALA A O 1
ATOM 1920 N N . ALA A 1 258 ? -16.515 1.930 3.934 1.00 98.62 258 ALA A N 1
ATOM 1921 C CA . ALA A 1 258 ? -17.010 0.966 4.917 1.00 98.62 258 ALA A CA 1
ATOM 1922 C C . ALA A 1 258 ? -18.234 0.198 4.388 1.00 98.62 258 ALA A C 1
ATOM 1924 O O . ALA A 1 258 ? -18.308 -1.022 4.528 1.00 98.62 258 ALA A O 1
ATOM 1925 N N . GLN A 1 259 ? -19.149 0.890 3.703 1.00 98.56 259 GLN A N 1
ATOM 1926 C CA . GLN A 1 259 ? -20.312 0.280 3.066 1.00 98.56 259 GLN A CA 1
ATOM 1927 C C . GLN A 1 259 ? -19.924 -0.715 1.971 1.00 98.56 259 GLN A C 1
ATOM 1929 O O . GLN A 1 259 ? -20.460 -1.820 1.925 1.00 98.56 259 GLN A O 1
ATOM 1934 N N . ILE A 1 260 ? -18.976 -0.352 1.099 1.00 98.62 260 ILE A N 1
ATOM 1935 C CA . ILE A 1 260 ? -18.471 -1.252 0.052 1.00 98.62 260 ILE A CA 1
ATOM 1936 C C . ILE A 1 260 ? -17.845 -2.509 0.669 1.00 98.62 260 ILE A C 1
ATOM 1938 O O . ILE A 1 260 ? -18.014 -3.600 0.127 1.00 98.62 260 ILE A O 1
ATOM 1942 N N . LEU A 1 261 ? -17.151 -2.361 1.798 1.00 98.19 261 LEU A N 1
ATOM 1943 C CA . LEU A 1 261 ? -16.513 -3.459 2.525 1.00 98.19 261 LEU A CA 1
ATOM 1944 C C . LEU A 1 261 ? -17.491 -4.296 3.373 1.00 98.19 261 LEU A C 1
ATOM 1946 O O . LEU A 1 261 ? -17.066 -5.284 3.968 1.00 98.19 261 LEU A O 1
ATOM 1950 N N . GLY A 1 262 ? -18.786 -3.959 3.374 1.00 96.31 262 GLY A N 1
ATOM 1951 C CA . GLY A 1 262 ? -19.855 -4.789 3.937 1.00 96.31 262 GLY A CA 1
ATOM 1952 C C . GLY A 1 262 ? -20.508 -4.259 5.214 1.00 96.31 262 GLY A C 1
ATOM 1953 O O . GLY A 1 262 ? -21.361 -4.946 5.773 1.00 96.31 262 GLY A O 1
ATOM 1954 N N . THR A 1 263 ? -20.157 -3.058 5.674 1.00 97.69 263 THR A N 1
ATOM 1955 C CA . THR A 1 263 ? -20.722 -2.473 6.901 1.00 97.69 263 THR A CA 1
ATOM 1956 C C . THR A 1 263 ? -21.997 -1.675 6.620 1.00 97.69 263 THR A C 1
ATOM 1958 O O . THR A 1 263 ? -22.048 -0.863 5.699 1.00 97.69 263 THR A O 1
ATOM 1961 N N . ASP A 1 264 ? -23.048 -1.861 7.425 1.00 97.25 264 ASP A N 1
ATOM 1962 C CA . ASP A 1 264 ? -24.262 -1.040 7.327 1.00 97.25 264 ASP A CA 1
ATOM 1963 C C . ASP A 1 264 ? -24.026 0.360 7.912 1.00 97.25 264 ASP A C 1
ATOM 1965 O O . ASP A 1 264 ? -23.731 0.514 9.097 1.00 97.25 264 ASP A O 1
ATOM 1969 N N . VAL A 1 265 ? -24.182 1.389 7.075 1.00 97.38 265 VAL A N 1
ATOM 1970 C CA . VAL A 1 265 ? -23.922 2.794 7.429 1.00 97.38 265 VAL A CA 1
ATOM 1971 C C . VAL A 1 265 ? -25.178 3.672 7.461 1.00 97.38 265 VAL A C 1
ATOM 1973 O O . VAL A 1 265 ? -25.065 4.880 7.656 1.00 97.38 265 VAL A O 1
ATOM 1976 N N . ARG A 1 266 ? -26.388 3.110 7.294 1.00 94.88 266 ARG A N 1
ATOM 1977 C CA . ARG A 1 266 ? -27.636 3.894 7.111 1.00 94.88 266 ARG A CA 1
ATOM 1978 C C . ARG A 1 266 ? -27.940 4.893 8.233 1.00 94.88 266 ARG A C 1
ATOM 1980 O O . ARG A 1 266 ? -28.494 5.948 7.955 1.00 94.88 266 ARG A O 1
ATOM 1987 N N . ASN A 1 267 ? -27.569 4.568 9.472 1.00 94.31 267 ASN A N 1
ATOM 1988 C CA . ASN A 1 267 ? -27.815 5.397 10.660 1.00 94.31 267 ASN A CA 1
ATOM 1989 C C . ASN A 1 267 ? -26.516 5.857 11.340 1.00 94.31 267 ASN A C 1
ATOM 1991 O O . ASN A 1 267 ? -26.508 6.169 12.531 1.00 94.31 267 ASN A O 1
ATOM 1995 N N . VAL A 1 268 ? -25.404 5.860 10.604 1.00 96.88 268 VAL A N 1
ATOM 1996 C CA . VAL A 1 268 ? -24.102 6.279 11.126 1.00 96.88 268 VAL A CA 1
ATOM 1997 C C . VAL A 1 268 ? -23.931 7.780 10.915 1.00 96.88 268 VAL A C 1
ATOM 1999 O O . VAL A 1 268 ? -24.158 8.299 9.822 1.00 96.88 268 VAL A O 1
ATOM 2002 N N . LYS A 1 269 ? -23.521 8.488 11.970 1.00 97.06 269 LYS A N 1
ATOM 2003 C CA . LYS A 1 269 ? -23.211 9.915 11.882 1.00 97.06 269 LYS A CA 1
ATOM 2004 C C . LYS A 1 269 ? -21.841 10.128 11.234 1.00 97.06 269 LYS A C 1
ATOM 2006 O O . LYS A 1 269 ? -20.957 9.281 11.338 1.00 97.06 269 LYS A O 1
ATOM 2011 N N . LYS A 1 270 ? -21.632 11.275 10.584 1.00 96.81 270 LYS A N 1
ATOM 2012 C CA . LYS A 1 270 ? -20.362 11.573 9.893 1.00 96.81 270 LYS A CA 1
ATOM 2013 C C . LYS A 1 270 ? -19.169 11.587 10.849 1.00 96.81 270 LYS A C 1
ATOM 2015 O O . LYS A 1 270 ? -18.076 11.192 10.461 1.00 96.81 270 LYS A O 1
ATOM 2020 N N . GLU A 1 271 ? -19.388 11.983 12.098 1.00 96.94 271 GLU A N 1
ATOM 2021 C CA . GLU A 1 271 ? -18.363 12.044 13.142 1.00 96.94 271 GLU A CA 1
ATOM 2022 C C . GLU A 1 271 ? -17.868 10.645 13.549 1.00 96.94 271 GLU A C 1
ATOM 2024 O O . GLU A 1 271 ? -16.736 10.492 14.000 1.00 96.94 271 GLU A O 1
ATOM 2029 N N . ASP A 1 272 ? -18.686 9.609 13.335 1.00 97.88 272 ASP A N 1
ATOM 2030 C CA . ASP A 1 272 ? -18.339 8.208 13.587 1.00 97.88 272 ASP A CA 1
ATOM 2031 C C . ASP A 1 272 ? -17.620 7.541 12.399 1.00 97.88 272 ASP A C 1
ATOM 2033 O O . ASP A 1 272 ? -17.182 6.395 12.518 1.00 97.88 272 ASP A O 1
ATOM 2037 N N . ALA A 1 273 ? -17.468 8.224 11.256 1.00 98.31 273 ALA A N 1
ATOM 2038 C CA . ALA A 1 273 ? -16.966 7.622 10.016 1.00 98.31 273 ALA A CA 1
ATOM 2039 C C . ALA A 1 273 ? -15.594 6.949 10.173 1.00 98.31 273 ALA A C 1
ATOM 2041 O O . ALA A 1 273 ? -15.374 5.857 9.645 1.00 98.31 273 ALA A O 1
ATOM 2042 N N . GLY A 1 274 ? -14.690 7.573 10.934 1.00 97.44 274 GLY A N 1
ATOM 2043 C CA . GLY A 1 274 ? -13.361 7.026 11.198 1.00 97.44 274 GLY A CA 1
ATOM 2044 C C . GLY A 1 274 ? -13.410 5.737 12.003 1.00 97.44 274 GLY A C 1
ATOM 2045 O O . GLY A 1 274 ? -12.790 4.752 11.611 1.00 97.44 274 GLY A O 1
ATOM 2046 N N . ARG A 1 275 ? -14.211 5.717 13.075 1.00 97.94 275 ARG A N 1
ATOM 2047 C CA . ARG A 1 275 ? -14.411 4.524 13.904 1.00 97.94 275 ARG A CA 1
ATOM 2048 C C . ARG A 1 275 ? -15.043 3.394 13.095 1.00 97.94 275 ARG A C 1
ATOM 2050 O O . ARG A 1 275 ? -14.545 2.279 13.131 1.00 97.94 275 ARG A O 1
ATOM 2057 N N . VAL A 1 276 ? -16.083 3.689 12.315 1.00 98.62 276 VAL A N 1
ATOM 2058 C CA . VAL A 1 276 ? -16.789 2.680 11.512 1.00 98.62 276 VAL A CA 1
ATOM 2059 C C . VAL A 1 276 ? -15.884 2.054 10.454 1.00 98.62 276 VAL A C 1
ATOM 2061 O O . VAL A 1 276 ? -15.854 0.827 10.342 1.00 98.62 276 VAL A O 1
ATOM 2064 N N . LEU A 1 277 ? -15.102 2.846 9.711 1.00 98.69 277 LEU A N 1
ATOM 2065 C CA . LEU A 1 277 ? -14.150 2.276 8.754 1.00 98.69 277 LEU A CA 1
ATOM 2066 C C . LEU A 1 277 ? -13.022 1.514 9.466 1.00 98.69 277 LEU A C 1
ATOM 2068 O O . LEU A 1 277 ? -12.673 0.418 9.036 1.00 98.69 277 LEU A O 1
ATOM 2072 N N . ALA A 1 278 ? -12.488 2.037 10.572 1.00 98.50 278 ALA A N 1
ATOM 2073 C CA . ALA A 1 278 ? -11.453 1.356 11.347 1.00 98.50 278 ALA A CA 1
ATOM 2074 C C . ALA A 1 278 ? -11.921 -0.005 11.887 1.00 98.50 278 ALA A C 1
ATOM 2076 O O . ALA A 1 278 ? -11.194 -0.987 11.760 1.00 98.50 278 ALA A O 1
ATOM 2077 N N . ASP A 1 279 ? -13.138 -0.090 12.425 1.00 98.38 279 ASP A N 1
ATOM 2078 C CA . ASP A 1 279 ? -13.715 -1.337 12.938 1.00 98.38 279 ASP A CA 1
ATOM 2079 C C . ASP A 1 279 ? -14.030 -2.325 11.804 1.00 98.38 279 ASP A C 1
ATOM 2081 O O . ASP A 1 279 ? -13.770 -3.522 11.935 1.00 98.38 279 ASP A O 1
ATOM 2085 N N . THR A 1 280 ? -14.488 -1.823 10.651 1.00 98.44 280 THR A N 1
ATOM 2086 C CA . THR A 1 280 ? -14.656 -2.631 9.428 1.00 98.44 280 THR A CA 1
ATOM 2087 C C . THR A 1 280 ? -13.331 -3.268 9.010 1.00 98.44 280 THR A C 1
ATOM 2089 O O . THR A 1 280 ? -13.274 -4.460 8.709 1.00 98.44 280 THR A O 1
ATOM 2092 N N . LEU A 1 281 ? -12.245 -2.488 9.032 1.00 98.38 281 LEU A N 1
ATOM 2093 C CA . LEU A 1 281 ? -10.907 -2.981 8.721 1.00 98.38 281 LEU A CA 1
ATOM 2094 C C . LEU A 1 281 ? -10.429 -3.985 9.763 1.00 98.38 281 LEU A C 1
ATOM 2096 O O . LEU A 1 281 ? -9.988 -5.057 9.373 1.00 98.38 281 LEU A O 1
ATOM 2100 N N . ARG A 1 282 ? -10.577 -3.706 11.064 1.00 98.38 282 ARG A N 1
ATOM 2101 C CA . ARG A 1 282 ? -10.225 -4.665 12.125 1.00 98.38 282 ARG A CA 1
ATOM 2102 C C . ARG A 1 282 ? -10.926 -6.005 11.931 1.00 98.38 282 ARG A C 1
ATOM 2104 O O . ARG A 1 282 ? -10.256 -7.026 11.975 1.00 98.38 282 ARG A O 1
ATOM 2111 N N . SER A 1 283 ? -12.226 -6.022 11.636 1.00 96.62 283 SER A N 1
ATOM 2112 C CA . SER A 1 283 ? -12.930 -7.276 11.327 1.00 96.62 283 SER A CA 1
ATOM 2113 C C . SER A 1 283 ? -12.314 -7.992 10.119 1.00 96.62 283 SER A C 1
ATOM 2115 O O . SER A 1 283 ? -12.069 -9.194 10.174 1.00 96.62 283 SER A O 1
ATOM 2117 N N . PHE A 1 284 ? -11.987 -7.258 9.051 1.00 93.12 284 PHE A N 1
ATOM 2118 C CA . PHE A 1 284 ? -11.340 -7.826 7.867 1.00 93.12 284 PHE A CA 1
ATOM 2119 C C . PHE A 1 284 ? -9.964 -8.437 8.169 1.00 93.12 284 PHE A C 1
ATOM 2121 O O . PHE A 1 284 ? -9.634 -9.500 7.643 1.00 93.12 284 PHE A O 1
ATOM 2128 N N . LEU A 1 285 ? -9.168 -7.764 9.001 1.00 96.69 285 LEU A N 1
ATOM 2129 C CA . LEU A 1 285 ? -7.832 -8.198 9.403 1.00 96.69 285 LEU A CA 1
ATOM 2130 C C . LEU A 1 285 ? -7.890 -9.380 10.377 1.00 96.69 285 LEU A C 1
ATOM 2132 O O . LEU A 1 285 ? -7.080 -10.298 10.255 1.00 96.69 285 LEU A O 1
ATOM 2136 N N . TYR A 1 286 ? -8.862 -9.390 11.291 1.00 97.19 286 TYR A N 1
ATOM 2137 C CA . TYR A 1 286 ? -9.071 -10.477 12.244 1.00 97.19 286 TYR A CA 1
ATOM 2138 C C . TYR A 1 286 ? -9.448 -11.769 11.516 1.00 97.19 286 TYR A C 1
ATOM 2140 O O . TYR A 1 286 ? -8.810 -12.800 11.715 1.00 97.19 286 TYR A O 1
ATOM 2148 N N . ASP A 1 287 ? -10.407 -11.687 10.589 1.00 95.06 287 ASP A N 1
ATOM 2149 C CA . ASP A 1 287 ? -10.874 -12.830 9.793 1.00 95.06 287 ASP A CA 1
ATOM 2150 C C . ASP A 1 287 ? -9.782 -13.416 8.887 1.00 95.06 287 ASP A C 1
ATOM 2152 O O . ASP A 1 287 ? -9.837 -14.585 8.511 1.00 95.06 287 ASP A O 1
ATOM 2156 N N . LEU A 1 288 ? -8.795 -12.599 8.513 1.00 95.62 288 LEU A N 1
ATOM 2157 C CA . LEU A 1 288 ? -7.637 -13.002 7.714 1.00 95.62 288 LEU A CA 1
ATOM 2158 C C . LEU A 1 288 ? -6.394 -13.260 8.571 1.00 95.62 288 LEU A C 1
ATOM 2160 O O . LEU A 1 288 ? -5.286 -13.362 8.036 1.00 95.62 288 LEU A O 1
ATOM 2164 N N . GLU A 1 289 ? -6.586 -13.386 9.887 1.00 95.19 289 GLU A N 1
ATOM 2165 C CA . GLU A 1 289 ? -5.572 -13.741 10.874 1.00 95.19 289 GLU A CA 1
ATOM 2166 C C . GLU A 1 289 ? -4.309 -12.867 10.775 1.00 95.19 289 GLU A C 1
ATOM 2168 O O . GLU A 1 289 ? -3.185 -13.382 10.780 1.00 95.19 289 GLU A O 1
ATOM 2173 N N . VAL A 1 290 ? -4.468 -11.559 10.576 1.00 96.56 290 VAL A N 1
ATOM 2174 C CA . VAL A 1 290 ? -3.349 -10.606 10.583 1.00 96.56 290 VAL A CA 1
ATOM 2175 C C . VAL A 1 290 ? -2.783 -10.493 11.992 1.00 96.56 290 VAL A C 1
ATOM 2177 O O . VAL A 1 290 ? -3.526 -10.523 12.974 1.00 96.56 290 VAL A O 1
ATOM 2180 N N . GLU A 1 291 ? -1.465 -10.342 12.083 1.00 96.38 291 GLU A N 1
ATOM 2181 C CA . GLU A 1 291 ? -0.760 -10.089 13.331 1.00 96.38 291 GLU A CA 1
ATOM 2182 C C . GLU A 1 291 ? -1.395 -8.921 14.102 1.00 96.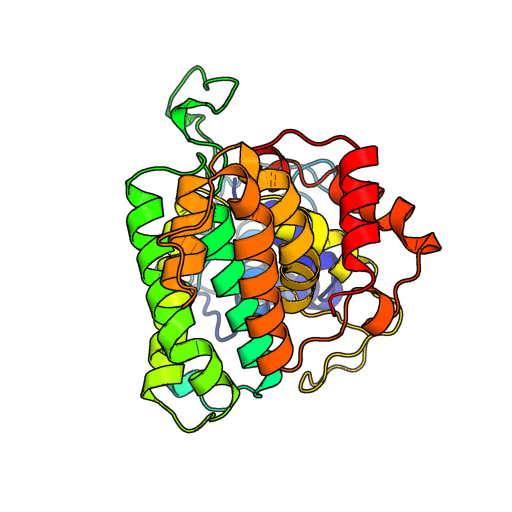38 291 GLU A C 1
ATOM 2184 O O . GLU A 1 291 ? -1.705 -7.871 13.538 1.00 96.38 291 GLU A O 1
ATOM 2189 N N . ASP A 1 292 ? -1.586 -9.103 15.409 1.00 97.56 292 ASP A N 1
ATOM 2190 C CA . ASP A 1 292 ? -2.252 -8.134 16.282 1.00 97.56 292 ASP A CA 1
ATOM 2191 C C . ASP A 1 292 ? -1.352 -6.921 16.594 1.00 97.56 292 ASP A C 1
ATOM 2193 O O . ASP A 1 292 ? -0.794 -6.764 17.687 1.00 97.56 292 ASP A O 1
ATOM 2197 N N . GLY A 1 293 ? -1.185 -6.074 15.581 1.00 98.25 293 GLY A N 1
ATOM 2198 C CA . GLY A 1 293 ? -0.440 -4.825 15.638 1.00 98.25 293 GLY A CA 1
ATOM 2199 C C . GLY A 1 293 ? 1.075 -4.981 15.550 1.00 98.25 293 GLY A C 1
ATOM 2200 O O . GLY A 1 293 ? 1.640 -6.070 15.421 1.00 98.25 293 GLY A O 1
ATOM 2201 N N . LEU A 1 294 ? 1.759 -3.841 15.645 1.00 98.62 294 LEU A N 1
ATOM 2202 C CA . LEU A 1 294 ? 3.217 -3.756 15.538 1.00 98.62 294 LEU A CA 1
ATOM 2203 C C . LEU A 1 294 ? 3.934 -4.578 16.624 1.00 98.62 294 LEU A C 1
ATOM 2205 O O . LEU A 1 294 ? 5.014 -5.116 16.372 1.00 98.62 294 LEU A O 1
ATOM 2209 N N . SER A 1 295 ? 3.317 -4.744 17.801 1.00 98.25 295 SER A N 1
ATOM 2210 C CA . SER A 1 295 ? 3.880 -5.572 18.877 1.00 98.25 295 SER A CA 1
ATOM 2211 C C . SER A 1 295 ? 4.031 -7.035 18.458 1.00 98.25 295 SER A C 1
ATOM 2213 O O . SER A 1 295 ? 5.032 -7.674 18.776 1.00 98.25 295 SER A O 1
ATOM 2215 N N . ALA A 1 296 ? 3.058 -7.568 17.711 1.00 97.62 296 ALA A N 1
ATOM 2216 C CA . ALA A 1 296 ? 3.058 -8.959 17.262 1.00 97.62 296 ALA A CA 1
ATOM 2217 C C . ALA A 1 296 ? 4.138 -9.249 16.201 1.00 97.62 296 ALA A C 1
ATOM 2219 O O . ALA A 1 296 ? 4.554 -10.395 16.039 1.00 97.62 296 ALA A O 1
ATOM 2220 N N . ILE A 1 297 ? 4.652 -8.211 15.534 1.00 97.25 297 ILE A N 1
ATOM 2221 C CA . ILE A 1 297 ? 5.784 -8.305 14.600 1.00 97.25 297 ILE A CA 1
ATOM 2222 C C . ILE A 1 297 ? 7.108 -7.804 15.212 1.00 97.25 297 ILE A C 1
ATOM 2224 O O . ILE A 1 297 ? 8.073 -7.540 14.495 1.00 97.25 297 ILE A O 1
ATOM 2228 N N . GLY A 1 298 ? 7.186 -7.707 16.544 1.00 97.06 298 GLY A N 1
ATOM 2229 C CA . GLY A 1 298 ? 8.441 -7.494 17.272 1.00 97.06 298 GLY A CA 1
ATOM 2230 C C . GLY A 1 298 ? 8.873 -6.036 17.454 1.00 97.06 298 GLY A C 1
ATOM 2231 O O . GLY A 1 298 ? 10.027 -5.799 17.823 1.00 97.06 298 GLY A O 1
ATOM 2232 N N . TYR A 1 299 ? 7.985 -5.069 17.212 1.00 98.38 299 TYR A N 1
ATOM 2233 C CA . TYR A 1 299 ? 8.211 -3.678 17.608 1.00 98.38 299 TYR A CA 1
ATOM 2234 C C . TYR A 1 299 ? 7.787 -3.431 19.054 1.00 98.38 299 TYR A C 1
ATOM 2236 O O . TYR A 1 299 ? 6.844 -4.036 19.560 1.00 98.38 299 TYR A O 1
ATOM 2244 N N . THR A 1 300 ? 8.452 -2.491 19.713 1.00 98.31 300 THR A N 1
ATOM 2245 C CA . THR A 1 300 ? 8.085 -1.989 21.038 1.00 98.31 300 THR A CA 1
ATOM 2246 C C . THR A 1 300 ? 7.855 -0.479 20.986 1.00 98.31 300 THR A C 1
ATOM 2248 O O . THR A 1 300 ? 8.082 0.169 19.961 1.00 98.31 300 THR A O 1
ATOM 2251 N N . LYS A 1 301 ? 7.376 0.117 22.086 1.00 98.06 301 LYS A N 1
ATOM 2252 C CA . LYS A 1 301 ? 7.128 1.570 22.138 1.00 98.06 301 LYS A CA 1
ATOM 2253 C C . LYS A 1 301 ? 8.414 2.378 21.941 1.00 98.06 301 LYS A C 1
ATOM 2255 O O . LYS A 1 301 ? 8.372 3.480 21.403 1.00 98.06 301 LYS A O 1
ATOM 2260 N N . GLU A 1 302 ? 9.552 1.807 22.320 1.00 98.31 302 GLU A N 1
ATOM 2261 C CA . GLU A 1 302 ? 10.884 2.392 22.175 1.00 98.31 302 GLU A CA 1
ATOM 2262 C C . GLU A 1 302 ? 11.313 2.519 20.704 1.00 98.31 302 GLU A C 1
ATOM 2264 O O . GLU A 1 302 ? 12.173 3.338 20.387 1.00 98.31 302 GLU A O 1
ATOM 2269 N N . ASP A 1 303 ? 10.696 1.763 19.787 1.00 98.31 303 ASP A N 1
ATOM 2270 C CA . ASP A 1 303 ? 10.978 1.866 18.352 1.00 98.31 303 ASP A CA 1
ATOM 2271 C C . ASP A 1 303 ? 10.232 3.029 17.674 1.00 98.31 303 ASP A C 1
ATOM 2273 O O . ASP A 1 303 ? 10.640 3.464 16.593 1.00 98.31 303 ASP A O 1
ATOM 2277 N N . ILE A 1 304 ? 9.162 3.556 18.289 1.00 98.75 304 ILE A N 1
ATOM 2278 C CA . ILE A 1 304 ? 8.292 4.586 17.692 1.00 98.75 304 ILE A CA 1
ATOM 2279 C C . ILE A 1 304 ? 9.082 5.811 17.203 1.00 98.75 304 ILE A C 1
ATOM 2281 O O . ILE A 1 304 ? 8.877 6.197 16.051 1.00 98.75 304 ILE A O 1
ATOM 2285 N N . PRO A 1 305 ? 10.031 6.392 17.968 1.00 98.56 305 PRO A N 1
ATOM 2286 C CA . PRO A 1 305 ? 10.816 7.529 17.482 1.00 98.56 305 PRO A CA 1
ATOM 2287 C C . PRO A 1 305 ? 11.577 7.229 16.180 1.00 98.56 305 PRO A C 1
ATOM 2289 O O . PRO A 1 305 ? 11.646 8.067 15.280 1.00 98.56 305 PRO A O 1
ATOM 2292 N N . SER A 1 306 ? 12.114 6.012 16.038 1.00 97.00 306 SER A N 1
ATOM 2293 C CA . SER A 1 306 ? 12.807 5.580 14.817 1.00 97.00 306 SER A CA 1
ATOM 2294 C C . SER A 1 306 ? 11.835 5.402 13.646 1.00 97.00 306 SER A C 1
ATOM 2296 O O . SER A 1 306 ? 12.144 5.782 12.511 1.00 97.00 306 SER A O 1
ATOM 2298 N N . LEU A 1 307 ? 10.636 4.875 13.916 1.00 97.69 307 LEU A N 1
ATOM 2299 C CA . LEU A 1 307 ? 9.586 4.715 12.911 1.00 97.69 307 LEU A CA 1
ATOM 2300 C C . LEU A 1 307 ? 9.066 6.069 12.400 1.00 97.69 307 LEU A C 1
ATOM 2302 O O . LEU A 1 307 ? 8.933 6.265 11.190 1.00 97.69 307 LEU A O 1
ATOM 2306 N N . VAL A 1 308 ? 8.855 7.038 13.294 1.00 98.00 308 VAL A N 1
ATOM 2307 C CA . VAL A 1 308 ? 8.493 8.420 12.934 1.00 98.00 308 VAL A CA 1
ATOM 2308 C C . VAL A 1 308 ? 9.587 9.041 12.069 1.00 98.00 308 VAL A C 1
ATOM 2310 O O . VAL A 1 308 ? 9.310 9.480 10.951 1.00 98.00 308 VAL A O 1
ATOM 2313 N N . LYS A 1 309 ? 10.850 8.961 12.511 1.00 93.38 309 LYS A N 1
ATOM 2314 C CA . LYS A 1 309 ? 12.004 9.487 11.766 1.00 93.38 309 LYS A CA 1
ATOM 2315 C C . LYS A 1 309 ? 12.115 8.912 10.352 1.00 93.38 309 LYS A C 1
ATOM 2317 O O . LYS A 1 309 ? 12.491 9.629 9.427 1.00 93.38 309 LYS A O 1
ATOM 2322 N N . GLY A 1 310 ? 11.794 7.632 10.163 1.00 87.56 310 GLY A N 1
ATOM 2323 C CA . GLY A 1 310 ? 11.794 7.006 8.839 1.00 87.56 310 GLY A CA 1
ATOM 2324 C C . GLY A 1 310 ? 10.576 7.345 7.967 1.00 87.56 310 GLY A C 1
ATOM 2325 O O . GLY A 1 310 ? 10.660 7.199 6.745 1.00 87.56 310 GLY A O 1
ATOM 2326 N N . THR A 1 311 ? 9.480 7.828 8.567 1.00 91.88 311 THR A N 1
ATOM 2327 C CA . THR A 1 311 ? 8.241 8.237 7.877 1.00 91.88 311 THR A CA 1
ATOM 2328 C C . THR A 1 311 ? 8.333 9.661 7.327 1.00 91.88 311 THR A C 1
ATOM 2330 O O . THR A 1 311 ? 7.911 9.907 6.201 1.00 91.88 311 THR A O 1
ATOM 2333 N N . ILE A 1 312 ? 8.929 10.593 8.081 1.00 90.19 312 ILE A N 1
ATOM 2334 C CA . ILE A 1 312 ? 9.087 12.010 7.696 1.00 90.19 312 ILE A CA 1
ATOM 2335 C C . ILE A 1 312 ? 9.633 12.210 6.266 1.00 90.19 312 ILE A C 1
ATOM 2337 O O . ILE A 1 312 ? 9.024 12.965 5.508 1.00 90.19 312 ILE A O 1
ATOM 2341 N N . PRO A 1 313 ? 10.721 11.540 5.826 1.00 85.44 313 PRO A N 1
ATOM 2342 C CA . PRO A 1 313 ? 11.266 11.758 4.484 1.00 85.44 313 PRO A CA 1
ATOM 2343 C C . PRO A 1 313 ? 10.383 11.207 3.350 1.00 85.44 313 PRO A C 1
ATOM 2345 O O . PRO A 1 313 ? 10.691 11.430 2.182 1.00 85.44 313 PRO A O 1
ATOM 2348 N N . GLN A 1 314 ? 9.284 10.507 3.650 1.00 84.81 314 GLN A N 1
ATOM 2349 C CA . GLN A 1 314 ? 8.394 9.873 2.666 1.00 84.81 314 GLN A CA 1
ATOM 2350 C C . GLN A 1 314 ? 7.361 10.864 2.096 1.00 84.81 314 GLN A C 1
ATOM 2352 O O . GLN A 1 314 ? 6.218 10.503 1.799 1.00 84.81 314 GLN A O 1
ATOM 2357 N N . GLU A 1 315 ? 7.767 12.125 1.915 1.00 83.62 315 GLU A N 1
ATOM 2358 C CA . GLU A 1 315 ? 6.902 13.257 1.564 1.00 83.62 315 GLU A CA 1
ATOM 2359 C C . GLU A 1 315 ? 6.058 13.022 0.308 1.00 83.62 315 GLU A C 1
ATOM 2361 O O . GLU A 1 315 ? 4.945 13.533 0.195 1.00 83.62 315 GLU A O 1
ATOM 2366 N N . ARG A 1 316 ? 6.563 12.232 -0.646 1.00 80.19 316 ARG A N 1
ATOM 2367 C CA . ARG A 1 316 ? 5.852 11.905 -1.888 1.00 80.19 316 ARG A CA 1
ATOM 2368 C C . ARG A 1 316 ? 4.483 11.274 -1.631 1.00 80.19 316 ARG A C 1
ATOM 2370 O O . ARG A 1 316 ? 3.563 11.519 -2.411 1.00 80.19 316 ARG A O 1
ATOM 2377 N N . VAL A 1 317 ? 4.370 10.441 -0.597 1.00 87.25 317 VAL A N 1
ATOM 2378 C CA . VAL A 1 317 ? 3.104 9.803 -0.210 1.00 87.25 317 VAL A CA 1
ATOM 2379 C C . VAL A 1 317 ? 2.451 10.551 0.946 1.00 87.25 317 VAL A C 1
ATOM 2381 O O . VAL A 1 317 ? 1.263 10.844 0.882 1.00 87.25 317 VAL A O 1
ATOM 2384 N N . THR A 1 318 ? 3.204 10.981 1.960 1.00 91.44 318 THR A N 1
ATOM 2385 C CA . THR A 1 318 ? 2.599 11.605 3.146 1.00 91.44 318 THR A CA 1
ATOM 2386 C C . THR A 1 318 ? 1.941 12.959 2.841 1.00 91.44 318 THR A C 1
ATOM 2388 O O . THR A 1 318 ? 0.913 13.274 3.440 1.00 91.44 318 THR A O 1
ATOM 2391 N N . LYS A 1 319 ? 2.419 13.715 1.835 1.00 91.44 319 LYS A N 1
ATOM 2392 C CA . LYS A 1 319 ? 1.769 14.958 1.355 1.00 91.44 319 LYS A CA 1
ATOM 2393 C C . LYS A 1 319 ? 0.435 14.734 0.634 1.00 91.44 319 LYS A C 1
ATOM 2395 O O . LYS A 1 319 ? -0.276 15.699 0.374 1.00 91.44 319 LYS A O 1
ATOM 2400 N N . LEU A 1 320 ? 0.100 13.493 0.278 1.00 94.75 320 LEU A N 1
ATOM 2401 C CA . LEU A 1 320 ? -1.206 13.137 -0.287 1.00 94.75 320 LEU A CA 1
ATOM 2402 C C . LEU A 1 320 ? -2.226 12.757 0.789 1.00 94.75 320 LEU A C 1
ATOM 2404 O O . LEU A 1 320 ? -3.375 12.470 0.456 1.00 94.75 320 LEU A O 1
ATOM 2408 N N . SER A 1 321 ? -1.834 12.767 2.065 1.00 96.94 321 SER A N 1
ATOM 2409 C CA . SER A 1 321 ? -2.786 12.657 3.164 1.00 96.94 321 SER A CA 1
ATOM 2410 C C . SER A 1 321 ? -3.804 13.796 3.079 1.00 96.94 321 SER A C 1
ATOM 2412 O O . SER A 1 321 ? -3.400 14.953 2.943 1.00 96.94 321 SER A O 1
ATOM 2414 N N . PRO A 1 322 ? -5.115 13.516 3.182 1.00 96.38 322 PRO A N 1
ATOM 2415 C CA . PRO A 1 322 ? -6.126 14.570 3.200 1.00 96.38 322 PRO A CA 1
ATOM 2416 C C . PRO A 1 322 ? -6.011 15.448 4.455 1.00 96.38 322 PRO A C 1
ATOM 2418 O O . PRO A 1 322 ? -6.494 16.575 4.456 1.00 96.38 322 PRO A O 1
ATOM 2421 N N . ARG A 1 323 ? -5.360 14.944 5.514 1.00 96.06 323 ARG A N 1
ATOM 2422 C CA . ARG A 1 323 ? -5.076 15.660 6.760 1.00 96.06 323 ARG A CA 1
ATOM 2423 C C . ARG A 1 323 ? -3.568 15.873 6.908 1.00 96.06 323 ARG A C 1
ATOM 2425 O O . ARG A 1 323 ? -2.799 14.912 6.812 1.00 96.06 323 ARG A O 1
ATOM 2432 N N . ALA A 1 324 ? -3.150 17.112 7.158 1.00 94.81 324 ALA A N 1
ATOM 2433 C CA . ALA A 1 324 ? -1.770 17.406 7.547 1.00 94.81 324 ALA A CA 1
ATOM 2434 C C . ALA A 1 324 ? -1.421 16.697 8.867 1.00 94.81 324 ALA A C 1
ATOM 2436 O O . ALA A 1 324 ? -2.307 16.445 9.679 1.00 94.81 324 ALA A O 1
ATOM 2437 N N . HIS A 1 325 ? -0.150 16.360 9.059 1.00 96.31 325 HIS A N 1
ATOM 2438 C CA . HIS A 1 325 ? 0.323 15.600 10.215 1.00 96.31 325 HIS A CA 1
ATOM 2439 C C . HIS A 1 325 ? 1.622 16.200 10.749 1.00 96.31 325 HIS A C 1
ATOM 2441 O O . HIS A 1 325 ? 2.451 16.677 9.969 1.00 96.31 325 HIS A O 1
ATOM 2447 N N . THR A 1 326 ? 1.795 16.152 12.064 1.00 97.56 326 THR A N 1
ATOM 2448 C CA . THR A 1 326 ? 3.052 16.462 12.753 1.00 97.56 326 THR A CA 1
ATOM 2449 C C . THR A 1 326 ? 3.792 15.185 13.168 1.00 97.56 326 THR A C 1
ATOM 2451 O O . THR A 1 326 ? 3.307 14.068 12.966 1.00 97.56 326 THR A O 1
ATOM 2454 N N . GLU A 1 327 ? 4.983 15.323 13.756 1.00 97.81 327 GLU A N 1
ATOM 2455 C CA . GLU A 1 327 ? 5.688 14.182 14.355 1.00 97.81 327 GLU A CA 1
ATOM 2456 C C . GLU A 1 327 ? 4.905 13.582 15.532 1.00 97.81 327 GLU A C 1
ATOM 2458 O O . GLU A 1 327 ? 4.898 12.362 15.720 1.00 97.81 327 GLU A O 1
ATOM 2463 N N . GLU A 1 328 ? 4.190 14.415 16.291 1.00 98.44 328 GLU A N 1
ATOM 2464 C CA . GLU A 1 328 ? 3.305 13.986 17.374 1.00 98.44 328 GLU A CA 1
ATOM 2465 C C . GLU A 1 328 ? 2.114 13.184 16.836 1.00 98.44 328 GLU A C 1
ATOM 2467 O O . GLU A 1 328 ? 1.793 12.134 17.395 1.00 98.44 328 GLU A O 1
ATOM 2472 N N . ASP A 1 329 ? 1.509 13.612 15.720 1.00 98.62 329 ASP A N 1
ATOM 2473 C CA . ASP A 1 329 ? 0.445 12.845 15.060 1.00 98.62 329 ASP A CA 1
ATOM 2474 C C . ASP A 1 329 ? 0.958 11.467 14.617 1.00 98.62 329 ASP A C 1
ATOM 2476 O O . ASP A 1 329 ? 0.326 10.446 14.892 1.00 98.62 329 ASP A O 1
ATOM 2480 N N . LEU A 1 330 ? 2.133 11.406 13.975 1.00 98.69 330 LEU A N 1
ATOM 2481 C CA . LEU A 1 330 ? 2.747 10.137 13.566 1.00 98.69 330 LEU A CA 1
ATOM 2482 C C . LEU A 1 330 ? 3.064 9.243 14.773 1.00 98.69 330 LEU A C 1
ATOM 2484 O O . LEU A 1 330 ? 2.823 8.036 14.725 1.00 98.69 330 LEU A O 1
ATOM 2488 N N . THR A 1 331 ? 3.556 9.828 15.867 1.00 98.81 331 THR A N 1
ATOM 2489 C CA . THR A 1 331 ? 3.810 9.122 17.132 1.00 98.81 331 THR A CA 1
ATOM 2490 C C . THR A 1 331 ? 2.526 8.496 17.670 1.00 98.81 331 THR A C 1
ATOM 2492 O O . THR A 1 331 ? 2.515 7.312 18.017 1.00 98.81 331 THR A O 1
ATOM 2495 N N . ALA A 1 332 ? 1.427 9.256 17.692 1.00 98.81 332 ALA A N 1
ATOM 2496 C CA . ALA A 1 332 ? 0.124 8.771 18.133 1.00 98.81 332 ALA A CA 1
ATOM 2497 C C . ALA A 1 332 ? -0.416 7.657 17.222 1.00 98.81 332 ALA A C 1
ATOM 2499 O O . ALA A 1 332 ? -0.935 6.658 17.720 1.00 98.81 332 ALA A O 1
ATOM 2500 N N . LEU A 1 333 ? -0.244 7.781 15.901 1.00 98.81 333 LEU A N 1
ATOM 2501 C CA . LEU A 1 333 ? -0.642 6.755 14.935 1.00 98.81 333 LEU A CA 1
ATOM 2502 C C . LEU A 1 333 ? 0.127 5.442 15.134 1.00 98.81 333 LEU A C 1
ATOM 2504 O O . LEU A 1 333 ? -0.489 4.375 15.157 1.00 98.81 333 LEU A O 1
ATOM 2508 N N . PHE A 1 334 ? 1.450 5.494 15.328 1.00 98.81 334 PHE A N 1
ATOM 2509 C CA . PHE A 1 334 ? 2.239 4.299 15.643 1.00 98.81 334 PHE A CA 1
ATOM 2510 C C . PHE A 1 334 ? 1.838 3.694 16.989 1.00 98.81 334 PHE A C 1
ATOM 2512 O O . PHE A 1 334 ? 1.637 2.484 17.070 1.00 98.81 334 PHE A O 1
ATOM 2519 N N . ALA A 1 335 ? 1.647 4.520 18.023 1.00 98.75 335 ALA A N 1
ATOM 2520 C CA . ALA A 1 335 ? 1.203 4.060 19.336 1.00 98.75 335 ALA A CA 1
ATOM 2521 C C . ALA A 1 335 ? -0.157 3.343 19.263 1.00 98.75 335 ALA A C 1
ATOM 2523 O O . ALA A 1 335 ? -0.313 2.263 19.832 1.00 98.75 335 ALA A O 1
ATOM 2524 N N . ALA A 1 336 ? -1.108 3.897 18.504 1.00 98.69 336 ALA A N 1
ATOM 2525 C CA . ALA A 1 336 ? -2.420 3.301 18.256 1.00 98.69 336 ALA A CA 1
ATOM 2526 C C . ALA A 1 336 ? -2.370 2.040 17.374 1.00 98.69 336 ALA A C 1
ATOM 2528 O O . ALA A 1 336 ? -3.333 1.283 17.350 1.00 98.69 336 ALA A O 1
ATOM 2529 N N . SER A 1 337 ? -1.259 1.805 16.670 1.00 98.69 337 SER A N 1
ATOM 2530 C CA . SER A 1 337 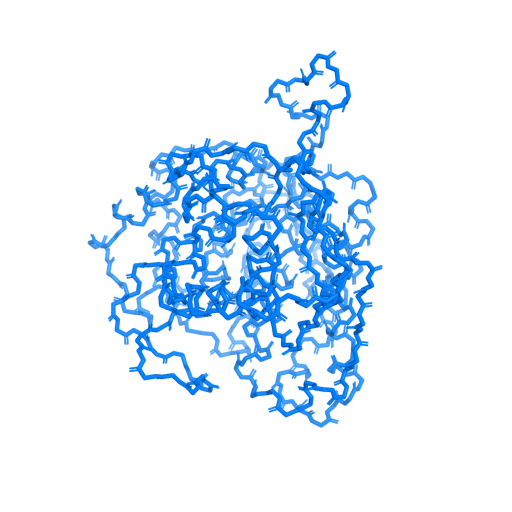? -1.041 0.623 15.822 1.00 98.69 337 SER A CA 1
ATOM 2531 C C . SER A 1 337 ? -0.242 -0.480 16.530 1.00 98.69 337 SER A C 1
ATOM 2533 O O . SER A 1 337 ? -0.003 -1.541 15.954 1.00 98.69 337 SER A O 1
ATOM 2535 N N . MET A 1 338 ? 0.182 -0.271 17.786 1.00 98.56 338 MET A N 1
ATOM 2536 C CA . MET A 1 338 ? 0.901 -1.294 18.560 1.00 98.56 338 MET A CA 1
ATOM 2537 C C . MET A 1 338 ? 0.040 -2.534 18.829 1.00 98.56 338 MET A C 1
ATOM 2539 O O . MET A 1 338 ? 0.597 -3.625 18.966 1.00 98.56 338 MET A O 1
ATOM 2543 N N . LYS A 1 339 ? -1.285 -2.358 18.884 1.00 98.12 339 LYS A N 1
ATOM 2544 C CA . LYS A 1 339 ? -2.315 -3.387 19.061 1.00 98.12 339 LYS A CA 1
ATOM 2545 C C . LYS A 1 339 ? -3.518 -3.063 18.178 1.00 98.12 339 LYS A C 1
ATOM 2547 O O . LYS A 1 339 ? -3.876 -1.892 18.065 1.00 98.12 339 LYS A O 1
ATOM 2552 N N . LEU A 1 340 ? -4.109 -4.074 17.545 1.00 96.12 340 LEU A N 1
ATOM 2553 C CA . LEU A 1 340 ? -5.249 -3.908 16.641 1.00 96.12 340 LEU A CA 1
ATOM 2554 C C . LEU A 1 340 ? -6.568 -4.357 17.263 1.00 96.12 340 LEU A C 1
ATOM 2556 O O . LEU A 1 340 ? -7.583 -3.701 16.999 1.00 96.12 340 LEU A O 1
ATOM 2560 N N . TYR A 1 341 ? -6.535 -5.433 18.053 1.00 93.62 341 TYR A N 1
ATOM 2561 C CA . TYR A 1 341 ? -7.692 -6.051 18.703 1.00 93.62 341 TYR A CA 1
ATOM 2562 C C . TYR A 1 341 ? -7.599 -5.968 20.229 1.00 93.62 341 TYR A C 1
ATOM 2564 O O . TYR A 1 341 ? -6.472 -5.915 20.774 1.00 93.62 341 TYR A O 1
#

Solvent-accessible surface area (backbone atoms only — not comparable to full-atom values): 17695 Å² total; per-residue (Å²): 126,56,49,28,58,62,48,57,52,43,44,70,68,56,40,59,62,56,47,48,51,44,22,55,50,37,52,72,62,72,69,75,66,48,79,39,86,70,58,72,67,47,25,54,41,48,50,48,12,42,52,41,37,53,33,76,88,60,57,97,42,34,56,20,39,66,94,84,24,66,46,48,82,87,82,64,80,60,63,55,31,38,30,74,55,56,18,83,84,58,44,38,78,43,73,86,87,63,52,76,83,50,44,86,52,41,44,50,54,42,42,26,55,46,37,36,34,50,48,35,11,49,30,12,53,59,19,22,46,40,89,72,51,77,80,72,58,96,43,81,86,66,55,63,76,47,49,14,17,42,81,73,22,39,57,27,9,53,51,17,40,46,41,44,53,71,19,44,68,51,28,32,78,32,58,80,39,58,65,26,41,37,47,49,53,52,22,42,52,30,10,46,57,6,22,58,40,13,26,41,13,53,35,61,21,48,13,50,24,53,30,64,65,50,80,69,30,64,50,72,75,59,97,63,98,62,59,38,46,55,65,22,48,31,21,48,51,33,38,40,39,49,43,39,72,38,14,88,71,44,21,68,58,32,40,50,51,24,38,52,60,68,44,89,54,92,88,61,54,61,88,46,14,13,57,52,32,19,52,52,46,45,52,55,37,56,78,64,68,52,71,53,14,43,43,64,53,70,48,56,82,84,46,40,67,59,38,42,63,48,23,66,80,33,47,88,24,40,70,24,30,55,48,88,77,54,72,67,51,46,45,51,37,51,61,54,16,36,47,67,122

InterPro domains:
  IPR001670 Alcohol dehydrogenase, iron-type/glycerol dehydrogenase GldA [PF00465] (19-83)
  IPR039697 Iron-type alcohol dehydrogenase-like [PTHR11496] (84-339)
  IPR042157 Hydroxyacid-oxoacid transhydrogenase [cd08190] (17-338)
  IPR056798 Fe-containing alcohol dehydrogenase-like, C-terminal [PF25137] (148-338)

Mean predicted aligned error: 6.09 Å

Organism: Anabarilius grahami (NCBI:txid495550)

Radius of gyration: 19.45 Å; Cα contacts (8 Å, |Δi|>4): 584; chains: 1; bounding box: 56×50×49 Å